Protein AF-A0A956F996-F1 (afdb_monomer_lite)

pLDDT: mean 78.98, std 24.24, range [29.86, 98.81]

Radius of gyration: 26.72 Å; chains: 1; bounding box: 92×74×61 Å

Foldseek 3Di:
DDDDDDDDDDDDDDDDDDDDDDDDDDDDDDDDPPPPPPDDDPPPDDPPPPPPPPPPPPPPPDDPPDPDDQQPPPDFKDFQLSLLVLLLVLLVVLLPFPQLVVLVVVLCVVQVADDDPVVSSLSSLLLLLLQLLADLHLLQEHEDDDVDDLAQLQLLVLQQVDDDDPDPQSDRSYYDHQSNSLRSSLLSSVSSVQWQWFWAPLDPRHIWIWRWDAGPVRDITIWTRRRYPPQHDLLDHTRDPSGDRPVDPDTDRNPDCSDDRRRIGGPVSSSSSSVSSNVDSSHHRRVSSVSSVVSVVSNVVVVD

Secondary structure (DSSP, 8-state):
----------------------PPPP-------------------------------------TT--PPPTTTT-SEEEHHHHHHHHHHHHHHHTT-HHHHHHHHHHHHHHT----HHHHHHHHHHHHHHHHHSBTSTT-EEE------SSSHHHHHHHHH-----SSS---SEEE-HHHHHHHHHHHHHHTT--SEEEEEEETTEEEEEEEEE-TTS-EEEEEE---STTS-TT--TT-SSS-TTSSS---B-----S-TT-EEEHHHHHHHHHHHHHHTTS-HHHHHHHHHHHHHHHHHHH-

Sequence (304 aa):
MKRRVVLLGAVSLLAACRAGAPMLDPSPEEDQTVVAASIEPVVEAAELVVDSRLVRSQSVVADPAARSPEPFAGQTKVRVDELVAELDAIADQMAESPAVRADYQALLTAKGLADTPELFHDYVRVKLAFEATRDGGLWHLRWDITNEKPNSDQIWRQWAKAAPSEDETPVPTAVAECDELSALFAFVAGRLGVRHVGLFWPQWNHVVAVWTVQSEDGTPVRIIVPTSQIFLGEDESLGTEQFDPWTQKTIYEYRRKDVKDGHRIDAELARFFVVQARRHAGRSQAELQQLRNARDLAMSEVAE

Structure (mmCIF, N/CA/C/O backbone):
data_AF-A0A956F996-F1
#
_entry.id   AF-A0A956F996-F1
#
loop_
_atom_site.group_PDB
_atom_site.id
_atom_site.type_symbol
_atom_site.label_atom_id
_atom_site.label_alt_id
_atom_site.label_comp_id
_atom_site.label_asym_id
_atom_site.label_entity_id
_atom_site.label_seq_id
_atom_site.pdbx_PDB_ins_code
_atom_site.Cartn_x
_atom_site.Cartn_y
_atom_site.Cartn_z
_atom_site.occupancy
_atom_site.B_iso_or_equiv
_atom_site.auth_seq_id
_atom_site.auth_comp_id
_atom_site.auth_asym_id
_atom_site.auth_atom_id
_atom_site.pdbx_PDB_model_num
ATOM 1 N N . MET A 1 1 ? -59.890 11.736 -37.691 1.00 41.59 1 MET A N 1
ATOM 2 C CA . MET A 1 1 ? -59.359 12.030 -36.338 1.00 41.59 1 MET A CA 1
ATOM 3 C C . MET A 1 1 ? -57.958 12.622 -36.485 1.00 41.59 1 MET A C 1
ATOM 5 O O . MET A 1 1 ? -57.053 11.929 -36.910 1.00 41.59 1 MET A O 1
ATOM 9 N N . LYS A 1 2 ? -57.888 13.957 -36.572 1.00 36.22 2 LYS A N 1
ATOM 10 C CA . LYS A 1 2 ? -57.188 14.885 -35.654 1.00 36.22 2 LYS A CA 1
ATOM 11 C C . LYS A 1 2 ? -55.670 14.654 -35.500 1.00 36.22 2 LYS A C 1
ATOM 13 O O . LYS A 1 2 ? -55.228 13.912 -34.636 1.00 36.22 2 LYS A O 1
ATOM 18 N N . ARG A 1 3 ? -54.912 15.400 -36.319 1.00 42.03 3 ARG A N 1
ATOM 19 C CA . ARG A 1 3 ? -53.498 15.779 -36.143 1.00 42.03 3 ARG A CA 1
ATOM 20 C C . ARG A 1 3 ? -53.359 16.819 -35.013 1.00 42.03 3 ARG A C 1
ATOM 22 O O . ARG A 1 3 ? -54.197 17.715 -34.924 1.00 42.03 3 ARG A O 1
ATOM 29 N N . ARG A 1 4 ? -52.278 16.753 -34.229 1.00 45.12 4 ARG A N 1
ATOM 30 C CA . ARG A 1 4 ? -51.677 17.857 -33.440 1.00 45.12 4 ARG A CA 1
ATOM 31 C C . ARG A 1 4 ? -50.156 17.672 -33.550 1.00 45.12 4 ARG A C 1
ATOM 33 O O . ARG A 1 4 ? -49.685 16.587 -33.246 1.0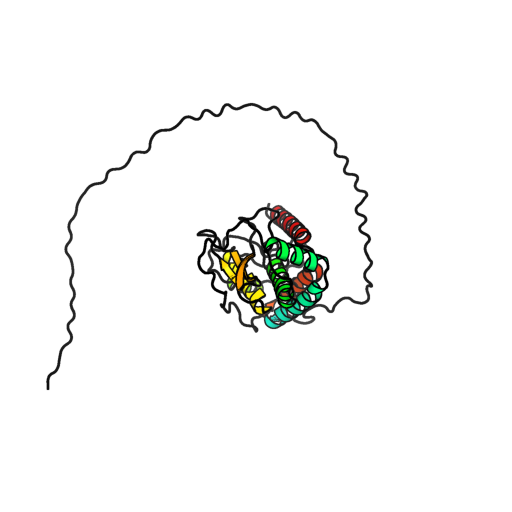0 45.12 4 ARG A O 1
ATOM 40 N N . VAL A 1 5 ? -49.425 18.492 -34.309 1.00 40.38 5 VAL A N 1
ATOM 41 C CA . VAL A 1 5 ? -49.007 19.899 -34.106 1.00 40.38 5 VAL A CA 1
ATOM 42 C C . VAL A 1 5 ? -47.941 20.024 -33.013 1.00 40.38 5 VAL A C 1
ATOM 44 O O . VAL A 1 5 ? -48.224 19.885 -31.829 1.00 40.38 5 VAL A O 1
ATOM 47 N N . VAL A 1 6 ? -46.722 20.291 -33.491 1.00 39.09 6 VAL A N 1
ATOM 48 C CA . VAL A 1 6 ? -45.520 20.751 -32.786 1.00 39.09 6 VAL A CA 1
ATOM 49 C C . VAL A 1 6 ? -45.708 22.217 -32.384 1.00 39.09 6 VAL A C 1
ATOM 51 O O . VAL A 1 6 ? -46.212 22.995 -33.193 1.00 39.09 6 VAL A O 1
ATOM 54 N N . LEU A 1 7 ? -45.253 22.609 -31.191 1.00 38.16 7 LEU A N 1
ATOM 55 C CA . LEU A 1 7 ? -45.008 24.015 -30.859 1.00 38.16 7 LEU A CA 1
ATOM 56 C C . LEU A 1 7 ? -43.601 24.174 -30.268 1.00 38.16 7 LEU A C 1
ATOM 58 O O . LEU A 1 7 ? -43.308 23.660 -29.191 1.00 38.16 7 LEU A O 1
ATOM 62 N N . LEU A 1 8 ? -42.754 24.897 -31.005 1.00 36.22 8 LEU A N 1
ATOM 63 C CA . LEU A 1 8 ? -41.589 25.604 -30.484 1.00 36.22 8 LEU A CA 1
ATOM 64 C C . LEU A 1 8 ? -42.071 26.816 -29.674 1.00 36.22 8 LEU A C 1
ATOM 66 O O . LEU A 1 8 ? -42.986 27.518 -30.104 1.00 36.22 8 LEU A O 1
ATOM 70 N N . GLY A 1 9 ? -41.396 27.107 -28.566 1.00 33.06 9 GLY A N 1
ATOM 71 C CA . GLY A 1 9 ? -41.517 28.369 -27.842 1.00 33.06 9 GLY A CA 1
ATOM 72 C C . GLY A 1 9 ? -40.131 28.890 -27.490 1.00 33.06 9 GLY A C 1
ATOM 73 O O . GLY A 1 9 ? -39.536 28.450 -26.514 1.00 33.06 9 GLY A O 1
ATOM 74 N N . ALA A 1 10 ? -39.623 29.804 -28.313 1.00 34.91 10 ALA A N 1
ATOM 75 C CA . ALA A 1 10 ? -38.500 30.669 -27.989 1.00 34.91 10 ALA A CA 1
ATOM 76 C C . ALA A 1 10 ? -39.028 31.902 -27.243 1.00 34.91 10 ALA A C 1
ATOM 78 O O . ALA A 1 10 ? -40.024 32.490 -27.665 1.00 34.91 10 ALA A O 1
ATOM 79 N N . VAL A 1 11 ? -38.344 32.317 -26.177 1.00 39.88 11 VAL A N 1
ATOM 80 C CA . VAL A 1 11 ? -38.474 33.663 -25.606 1.00 39.88 11 VAL A CA 1
ATOM 81 C C . VAL A 1 11 ? -37.070 34.211 -25.411 1.00 39.88 11 VAL A C 1
ATOM 83 O O . VAL A 1 11 ? -36.239 33.621 -24.724 1.00 39.88 11 VAL A O 1
ATOM 86 N N . SER A 1 12 ? -36.822 35.341 -26.060 1.00 36.22 12 SER A N 1
ATOM 87 C CA . SER A 1 12 ? -35.614 36.140 -25.949 1.00 36.22 12 SER A CA 1
ATOM 88 C C . SER A 1 12 ? -35.922 37.459 -25.247 1.00 36.22 12 SER A C 1
ATOM 90 O O . SER A 1 12 ? -36.966 38.051 -25.498 1.00 36.22 12 SER A O 1
ATOM 92 N N . LEU A 1 13 ? -34.915 37.918 -24.493 1.00 34.97 13 LEU A N 1
ATOM 93 C CA . LEU A 1 13 ? -34.522 39.309 -24.235 1.00 34.97 13 LEU A CA 1
ATOM 94 C C . LEU A 1 13 ? -35.500 40.227 -23.485 1.00 34.97 13 LEU A C 1
ATOM 96 O O . LEU A 1 13 ? -36.551 40.583 -23.997 1.00 34.97 13 LEU A O 1
ATOM 100 N N . LEU A 1 14 ? -35.024 40.771 -22.358 1.00 38.94 14 LEU A N 1
ATOM 101 C CA . LEU A 1 14 ? -34.940 42.222 -22.154 1.00 38.94 14 LEU A CA 1
ATOM 102 C C . LEU A 1 14 ? -33.880 42.556 -21.090 1.00 38.94 14 LEU A C 1
ATOM 104 O O . LEU A 1 14 ? -33.800 41.933 -20.035 1.00 38.94 14 LEU A O 1
ATOM 108 N N . ALA A 1 15 ? -33.044 43.533 -21.434 1.00 37.72 15 ALA A N 1
ATOM 109 C CA . ALA A 1 15 ? -31.955 44.088 -20.646 1.00 37.72 15 ALA A CA 1
ATOM 110 C C . ALA A 1 15 ? -32.439 45.234 -19.742 1.00 37.72 15 ALA A C 1
ATOM 112 O O . ALA A 1 15 ? -33.371 45.947 -20.111 1.00 37.72 15 ALA A O 1
ATOM 113 N N . ALA A 1 16 ? -31.731 45.488 -18.638 1.00 36.47 16 ALA A N 1
ATOM 114 C CA . ALA A 1 16 ? -31.620 46.822 -18.044 1.00 36.47 16 ALA A CA 1
ATOM 115 C C . ALA A 1 16 ? -30.339 46.950 -17.198 1.00 36.47 16 ALA A C 1
ATOM 117 O O . ALA A 1 16 ? -30.075 46.161 -16.296 1.00 36.47 16 ALA A O 1
ATOM 118 N N . CYS A 1 17 ? -29.545 47.966 -17.530 1.00 35.44 17 CYS A N 1
ATOM 119 C CA . CYS A 1 17 ? -28.379 48.461 -16.803 1.00 35.44 17 CYS A CA 1
ATOM 120 C C . CYS A 1 17 ? -28.784 49.145 -15.479 1.00 35.44 17 CYS A C 1
ATOM 122 O O . CYS A 1 17 ? -29.818 49.805 -15.449 1.00 35.44 17 CYS A O 1
ATOM 124 N N . ARG A 1 18 ? -27.917 49.161 -14.451 1.00 34.28 18 ARG A N 1
ATOM 125 C CA . ARG A 1 18 ? -26.921 50.231 -14.167 1.00 34.28 18 ARG A CA 1
ATOM 126 C C . ARG A 1 18 ? -26.535 50.287 -12.668 1.00 34.28 18 ARG A C 1
ATOM 128 O O . ARG A 1 18 ? -27.405 50.336 -11.816 1.00 34.28 18 ARG A O 1
ATOM 135 N N . ALA A 1 19 ? -25.222 50.434 -12.449 1.00 34.47 19 ALA A N 1
ATOM 136 C CA . ALA A 1 19 ? -24.508 51.162 -11.384 1.00 34.47 19 ALA A CA 1
ATOM 137 C C . ALA A 1 19 ? -24.602 50.731 -9.903 1.00 34.47 19 ALA A C 1
ATOM 139 O O . ALA A 1 19 ? -25.669 50.711 -9.306 1.00 34.47 19 ALA A O 1
ATOM 140 N N . GLY A 1 20 ? -23.418 50.590 -9.288 1.00 30.44 20 GLY A N 1
ATOM 141 C CA . GLY A 1 20 ? -23.219 50.805 -7.852 1.00 30.44 20 GLY A CA 1
ATOM 142 C C . GLY A 1 20 ? -22.217 49.858 -7.197 1.00 30.44 20 GLY A C 1
ATOM 143 O O . GLY A 1 20 ? -22.625 48.959 -6.475 1.00 30.44 20 GLY A O 1
ATOM 144 N N . ALA A 1 21 ? -20.916 50.071 -7.415 1.00 40.03 21 ALA A N 1
ATOM 145 C CA . ALA A 1 21 ? -19.909 49.630 -6.448 1.00 40.03 21 ALA A CA 1
ATOM 146 C C . ALA A 1 21 ? -20.013 50.507 -5.187 1.00 40.03 21 ALA A C 1
ATOM 148 O O . ALA A 1 21 ? -20.363 51.687 -5.288 1.00 40.03 21 ALA A O 1
ATOM 149 N N . PRO A 1 22 ? -19.640 49.964 -4.024 1.00 43.22 22 PRO A N 1
ATOM 150 C CA . PRO A 1 22 ? -18.467 50.548 -3.393 1.00 43.22 22 PRO A CA 1
ATOM 151 C C . PRO A 1 22 ? -17.410 49.501 -3.041 1.00 43.22 22 PRO A C 1
ATOM 153 O O . PRO A 1 22 ? -17.697 48.442 -2.486 1.00 43.22 22 PRO A O 1
ATOM 156 N N . MET A 1 23 ? -16.170 49.866 -3.379 1.00 35.78 23 MET A N 1
ATOM 157 C CA . MET A 1 23 ? -14.954 49.402 -2.722 1.00 35.78 23 MET A CA 1
ATOM 158 C C . MET A 1 23 ? -15.130 49.499 -1.206 1.00 35.78 23 MET A C 1
ATOM 160 O O . MET A 1 23 ? -15.514 50.555 -0.702 1.00 35.78 23 MET A O 1
ATOM 164 N N . LEU A 1 24 ? -14.810 48.421 -0.496 1.00 41.16 24 LEU A N 1
ATOM 165 C CA . LEU A 1 24 ? -14.425 48.516 0.902 1.00 41.16 24 LEU A CA 1
ATOM 166 C C . LEU A 1 24 ? -12.901 48.531 0.956 1.00 41.16 24 LEU A C 1
ATOM 168 O O . LEU A 1 24 ? -12.224 47.625 0.473 1.00 41.16 24 LEU A O 1
ATOM 172 N N . ASP A 1 25 ? -12.439 49.656 1.474 1.00 34.94 25 ASP A N 1
ATOM 173 C CA . ASP A 1 25 ? -11.077 50.053 1.775 1.00 34.94 25 ASP A CA 1
ATOM 174 C C . ASP A 1 25 ? -10.441 49.093 2.803 1.00 34.94 25 ASP A C 1
ATOM 176 O O . ASP A 1 25 ? -11.112 48.722 3.774 1.00 34.94 25 ASP A O 1
ATOM 180 N N . PRO A 1 26 ? -9.172 48.687 2.629 1.00 44.06 26 PRO A N 1
ATOM 181 C CA . PRO A 1 26 ? -8.401 47.983 3.643 1.00 44.06 26 PRO A CA 1
ATOM 182 C C . PRO A 1 26 ? -7.630 48.983 4.517 1.00 44.06 26 PRO A C 1
ATOM 184 O O . PRO A 1 26 ? -6.816 49.742 3.998 1.00 44.06 26 PRO A O 1
ATOM 187 N N . SER A 1 27 ? -7.836 48.973 5.840 1.00 35.75 27 SER A N 1
ATOM 188 C CA . SER A 1 27 ? -6.874 49.483 6.843 1.00 35.75 27 SER A CA 1
ATOM 189 C C . SER A 1 27 ? -7.399 49.331 8.280 1.00 35.75 27 SER A C 1
ATOM 191 O O . SER A 1 27 ? -8.619 49.270 8.451 1.00 35.75 27 SER A O 1
ATOM 193 N N . PRO A 1 28 ? -6.537 49.357 9.321 1.00 43.16 28 PRO A N 1
ATOM 194 C CA . PRO A 1 28 ? -5.099 49.634 9.284 1.00 43.16 28 PRO A CA 1
ATOM 195 C C . PRO A 1 28 ? -4.210 48.549 9.913 1.00 43.16 28 PRO A C 1
ATOM 197 O O . PRO A 1 28 ? -4.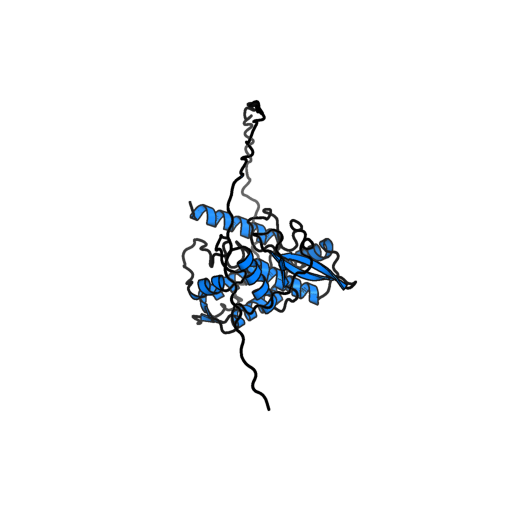644 47.677 10.660 1.00 43.16 28 PRO A O 1
ATOM 200 N N . GLU A 1 29 ? -2.934 48.686 9.572 1.00 40.38 29 GLU A N 1
ATOM 201 C CA . GLU A 1 29 ? -1.746 48.137 10.214 1.00 40.38 29 GLU A CA 1
ATOM 202 C C . GLU A 1 29 ? -1.829 48.198 11.750 1.00 40.38 29 GLU A C 1
ATOM 204 O O . GLU A 1 29 ? -1.939 49.278 12.332 1.00 40.38 29 GLU A O 1
ATOM 209 N N . GLU A 1 30 ? -1.707 47.041 12.405 1.00 37.91 30 GLU A N 1
ATOM 210 C CA . GLU A 1 30 ? -1.198 46.978 13.774 1.00 37.91 30 GLU A CA 1
ATOM 211 C C . GLU A 1 30 ? 0.294 46.646 13.723 1.00 37.91 30 GLU A C 1
ATOM 213 O O . GLU A 1 30 ? 0.725 45.532 13.420 1.00 37.91 30 GLU A O 1
ATOM 218 N N . ASP A 1 31 ? 1.058 47.693 14.005 1.00 35.09 31 ASP A N 1
ATOM 219 C CA . ASP A 1 31 ? 2.481 47.746 14.291 1.00 35.09 31 ASP A CA 1
ATOM 220 C C . ASP A 1 31 ? 2.813 46.859 15.506 1.00 35.09 31 ASP A C 1
ATOM 222 O O . ASP A 1 31 ? 2.744 47.286 16.659 1.00 35.09 31 ASP A O 1
ATOM 226 N N . GLN A 1 32 ? 3.146 45.588 15.260 1.00 37.56 32 GLN A N 1
ATOM 227 C CA . GLN A 1 32 ? 3.848 44.763 16.241 1.00 37.56 32 GLN A CA 1
ATOM 228 C C . GLN A 1 32 ? 5.347 44.858 15.983 1.00 37.56 32 GLN A C 1
ATOM 230 O O . GLN A 1 32 ? 5.955 44.084 15.244 1.00 37.56 32 GLN A O 1
ATOM 235 N N . THR A 1 33 ? 5.939 45.835 16.657 1.00 32.44 33 THR A N 1
ATOM 236 C CA . THR A 1 33 ? 7.366 45.934 16.933 1.00 32.44 33 THR A CA 1
ATOM 237 C C . THR A 1 33 ? 7.807 44.688 17.709 1.00 32.44 33 THR A C 1
ATOM 239 O O . THR A 1 33 ? 7.747 44.632 18.937 1.00 32.44 33 THR A O 1
ATOM 242 N N . VAL A 1 34 ? 8.255 43.652 16.995 1.00 35.75 34 VAL A N 1
ATOM 243 C CA . VAL A 1 34 ? 8.969 42.531 17.612 1.00 35.75 34 VAL A CA 1
ATOM 244 C C . VAL A 1 34 ? 10.369 43.024 17.951 1.00 35.75 34 VAL A C 1
ATOM 246 O O . VAL A 1 34 ? 11.226 43.210 17.088 1.00 35.75 34 VAL A O 1
ATOM 249 N N . VAL A 1 35 ? 10.577 43.280 19.238 1.00 34.22 35 VAL A N 1
ATOM 250 C CA . VAL A 1 35 ? 11.885 43.541 19.830 1.00 34.22 35 VAL A CA 1
ATOM 251 C C . VAL A 1 35 ? 12.787 42.346 19.522 1.00 34.22 35 VAL A C 1
ATOM 253 O O . VAL A 1 35 ? 12.553 41.238 20.003 1.00 34.22 35 VAL A O 1
ATOM 256 N N . ALA A 1 36 ? 13.819 42.580 18.713 1.00 33.50 36 ALA A N 1
ATOM 257 C CA . ALA A 1 36 ? 14.904 41.639 18.496 1.00 33.50 36 ALA A CA 1
ATOM 258 C C . ALA A 1 36 ? 15.657 41.439 19.820 1.00 33.50 36 ALA A C 1
ATOM 260 O O . ALA A 1 36 ? 16.531 42.225 20.187 1.00 33.50 36 ALA A O 1
ATOM 261 N N . ALA A 1 37 ? 15.292 40.396 20.562 1.00 33.69 37 ALA A N 1
ATOM 262 C CA . ALA A 1 37 ? 16.122 39.875 21.631 1.00 33.69 37 ALA A CA 1
ATOM 263 C C . ALA A 1 37 ? 17.272 39.094 20.985 1.00 33.69 37 ALA A C 1
ATOM 265 O O . ALA A 1 37 ? 17.115 37.943 20.582 1.00 33.69 37 ALA A O 1
ATOM 266 N N . SER A 1 38 ? 18.424 39.753 20.862 1.00 34.25 38 SER A N 1
ATOM 267 C CA . SER A 1 38 ? 19.709 39.099 20.632 1.00 34.25 38 SER A CA 1
ATOM 268 C C . SER A 1 38 ? 19.959 38.103 21.762 1.00 34.25 38 SER A C 1
ATOM 270 O O . SER A 1 38 ? 20.341 38.488 22.865 1.00 34.25 38 SER A O 1
ATOM 272 N N . ILE A 1 39 ? 19.718 36.823 21.495 1.00 36.41 39 ILE A N 1
ATOM 273 C CA . ILE A 1 39 ? 20.242 35.730 22.306 1.00 36.41 39 ILE A CA 1
ATOM 274 C C . ILE A 1 39 ? 21.538 35.310 21.621 1.00 36.41 39 ILE A C 1
ATOM 276 O O . ILE A 1 39 ? 21.527 34.733 20.535 1.00 36.41 39 ILE A O 1
ATOM 280 N N . GLU A 1 40 ? 22.660 35.683 22.230 1.00 37.84 40 GLU A N 1
ATOM 281 C CA . GLU A 1 40 ? 23.976 35.180 21.848 1.00 37.84 40 GLU A CA 1
ATOM 282 C C . GLU A 1 40 ? 23.983 33.645 21.958 1.00 37.84 40 GLU A C 1
ATOM 284 O O . GLU A 1 40 ? 23.538 33.108 22.979 1.00 37.84 40 GLU A O 1
ATOM 289 N N . PRO A 1 41 ? 24.481 32.905 20.953 1.00 36.59 41 PRO A N 1
ATOM 290 C CA . PRO A 1 41 ? 24.677 31.476 21.106 1.00 36.59 41 PRO A CA 1
ATOM 291 C C . PRO A 1 41 ? 25.870 31.249 22.039 1.00 36.59 41 PRO A C 1
ATOM 293 O O . PRO A 1 41 ? 27.024 31.466 21.668 1.00 36.59 41 PRO A O 1
ATOM 296 N N . VAL A 1 42 ? 25.594 30.791 23.261 1.00 35.22 42 VAL A N 1
ATOM 297 C CA . VAL A 1 42 ? 26.608 30.156 24.107 1.00 35.22 42 VAL A CA 1
ATOM 298 C C . VAL A 1 42 ? 26.953 28.825 23.449 1.00 35.22 42 VAL A C 1
ATOM 300 O O . VAL A 1 42 ? 26.225 27.841 23.554 1.00 35.22 42 VAL A O 1
ATOM 303 N N . VAL A 1 43 ? 28.054 28.830 22.705 1.00 35.97 43 VAL A N 1
ATOM 304 C CA . VAL A 1 43 ? 28.657 27.639 22.115 1.00 35.97 43 VAL A CA 1
ATOM 305 C C . VAL A 1 43 ? 29.398 26.905 23.232 1.00 35.97 43 VAL A C 1
ATOM 307 O O . VAL A 1 43 ? 30.581 27.143 23.465 1.00 35.97 43 VAL A O 1
ATOM 310 N N . GLU A 1 44 ? 28.702 26.038 23.962 1.00 33.25 44 GLU A N 1
ATOM 311 C CA . GLU A 1 44 ? 29.359 25.039 24.804 1.00 33.25 44 GLU A CA 1
ATOM 312 C C . GLU A 1 44 ? 29.507 23.759 23.978 1.00 33.25 44 GLU A C 1
ATOM 314 O O . GLU A 1 44 ? 28.579 22.970 23.806 1.00 33.25 44 GLU A O 1
ATOM 319 N N . ALA A 1 45 ? 30.685 23.617 23.371 1.00 35.16 45 ALA A N 1
ATOM 320 C CA . ALA A 1 45 ? 31.079 22.449 22.605 1.00 35.16 45 ALA A CA 1
ATOM 321 C C . ALA A 1 45 ? 31.241 21.245 23.547 1.00 35.16 45 ALA A C 1
ATOM 323 O O . ALA A 1 45 ? 32.316 21.001 24.090 1.00 35.16 45 ALA A O 1
ATOM 324 N N . ALA A 1 46 ? 30.165 20.485 23.739 1.00 34.03 46 ALA A N 1
ATOM 325 C CA . ALA A 1 46 ? 30.258 19.128 24.249 1.00 34.03 46 ALA A CA 1
ATOM 326 C C . ALA A 1 46 ? 30.680 18.214 23.088 1.00 34.03 46 ALA A C 1
ATOM 328 O O . ALA A 1 46 ? 29.876 17.882 22.216 1.00 34.03 46 ALA A O 1
ATOM 329 N N . GLU A 1 47 ? 31.958 17.833 23.060 1.00 31.52 47 GLU A N 1
ATOM 330 C CA . GLU A 1 47 ? 32.465 16.761 22.203 1.00 31.52 47 GLU A CA 1
ATOM 331 C C . GLU A 1 47 ? 31.726 15.455 22.531 1.00 31.52 47 GLU A C 1
ATOM 333 O O . GLU A 1 47 ? 32.051 14.734 23.475 1.00 31.52 47 GLU A O 1
ATOM 338 N N . LEU A 1 48 ? 30.709 15.138 21.732 1.00 31.67 48 LEU A N 1
ATOM 339 C CA . LEU A 1 48 ? 30.088 13.823 21.701 1.00 31.67 48 LEU A CA 1
ATOM 340 C C . LEU A 1 48 ? 31.029 12.892 20.933 1.00 31.67 48 LEU A C 1
ATOM 342 O O . LEU A 1 48 ? 30.971 12.761 19.711 1.00 31.67 48 LEU A O 1
ATOM 346 N N . VAL A 1 49 ? 31.943 12.263 21.671 1.00 32.81 49 VAL A N 1
ATOM 347 C CA . VAL A 1 49 ? 32.723 11.121 21.192 1.00 32.81 49 VAL A CA 1
ATOM 348 C C . VAL A 1 49 ? 31.736 9.984 20.929 1.00 32.81 49 VAL A C 1
ATOM 350 O O . VAL A 1 49 ? 31.346 9.249 21.835 1.00 32.81 49 VAL A O 1
ATOM 353 N N . VAL A 1 50 ? 31.291 9.861 19.680 1.00 33.50 50 VAL A N 1
ATOM 354 C CA . VAL A 1 50 ? 30.533 8.699 19.214 1.00 33.50 50 VAL A CA 1
ATOM 355 C C . VAL A 1 50 ? 31.510 7.527 19.154 1.00 33.50 50 VAL A C 1
ATOM 357 O O . VAL A 1 50 ? 32.297 7.390 18.215 1.00 33.50 50 VAL A O 1
ATOM 360 N N . ASP A 1 51 ? 31.492 6.701 20.200 1.00 29.86 51 ASP A N 1
ATOM 361 C CA . ASP A 1 51 ? 32.215 5.434 20.243 1.00 29.86 51 ASP A CA 1
ATOM 362 C C . ASP A 1 51 ? 31.642 4.508 19.158 1.00 29.86 51 ASP A C 1
ATOM 364 O O . ASP A 1 51 ? 30.601 3.867 19.298 1.00 29.86 51 ASP A O 1
ATOM 368 N N . SER A 1 52 ? 32.327 4.484 18.019 1.00 36.91 52 SER A N 1
ATOM 369 C CA . SER A 1 52 ? 31.981 3.777 16.781 1.00 36.91 52 SER A CA 1
ATOM 370 C C . SER A 1 52 ? 32.193 2.257 16.881 1.00 36.91 52 SER A C 1
ATOM 372 O O . SER A 1 52 ? 32.489 1.578 15.895 1.00 36.91 52 SER A O 1
ATOM 374 N N . ARG A 1 53 ? 32.046 1.683 18.079 1.00 36.94 53 ARG A N 1
ATOM 375 C CA . ARG A 1 53 ? 32.379 0.285 18.370 1.00 36.94 53 ARG A CA 1
ATOM 376 C C . ARG A 1 53 ? 31.322 -0.468 19.167 1.00 36.94 53 ARG A C 1
ATOM 378 O O . ARG A 1 53 ? 31.697 -1.242 20.034 1.00 36.94 53 ARG A O 1
ATOM 385 N N . LEU A 1 54 ? 30.027 -0.371 18.856 1.00 40.19 54 LEU A N 1
ATOM 386 C CA . LEU A 1 54 ? 29.097 -1.425 19.307 1.00 40.19 54 LEU A CA 1
ATOM 387 C C . LEU A 1 54 ? 27.754 -1.484 18.561 1.00 40.19 54 LEU A C 1
ATOM 389 O O . LEU A 1 54 ? 26.694 -1.477 19.165 1.00 40.19 54 LEU A O 1
ATOM 393 N N . VAL A 1 55 ? 27.790 -1.671 17.239 1.00 37.53 55 VAL A N 1
ATOM 394 C CA . VAL A 1 55 ? 26.712 -2.398 16.536 1.00 37.53 55 VAL A CA 1
ATOM 395 C C . VAL A 1 55 ? 27.349 -3.464 15.651 1.00 37.53 55 VAL A C 1
ATOM 397 O O . VAL A 1 55 ? 27.295 -3.444 14.426 1.00 37.53 55 VAL A O 1
ATOM 400 N N . ARG A 1 56 ? 28.012 -4.430 16.295 1.00 35.72 56 ARG A N 1
ATOM 401 C CA . ARG A 1 56 ? 28.292 -5.720 15.663 1.00 35.72 56 ARG A CA 1
ATOM 402 C C . ARG A 1 56 ? 27.021 -6.550 15.792 1.00 35.72 56 ARG A C 1
ATOM 404 O O . ARG A 1 56 ? 26.949 -7.449 16.627 1.00 35.72 56 ARG A O 1
ATOM 411 N N . SER A 1 57 ? 26.009 -6.200 14.999 1.00 40.75 57 SER A N 1
ATOM 412 C CA . SER A 1 57 ? 24.861 -7.071 14.768 1.00 40.75 57 SER A CA 1
ATOM 413 C C . SER A 1 57 ? 25.417 -8.424 14.360 1.00 40.75 57 SER A C 1
ATOM 415 O O . SER A 1 57 ? 26.168 -8.530 13.386 1.00 40.75 57 SER A O 1
ATOM 417 N N . GLN A 1 58 ? 25.134 -9.443 15.163 1.00 34.97 58 GLN A N 1
ATOM 418 C CA . GLN A 1 58 ? 25.476 -10.810 14.827 1.00 34.97 58 GLN A CA 1
ATOM 419 C C . GLN A 1 58 ? 24.743 -11.136 13.529 1.00 34.97 58 GLN A C 1
ATOM 421 O O . GLN A 1 58 ? 23.537 -11.363 13.509 1.00 34.97 58 GLN A O 1
ATOM 426 N N . SER A 1 59 ? 25.489 -11.083 12.427 1.00 37.16 59 SER A N 1
ATOM 427 C CA . SER A 1 59 ? 25.094 -11.676 11.166 1.00 37.16 59 SER A CA 1
ATOM 428 C C . SER A 1 59 ? 24.923 -13.161 11.447 1.00 37.16 59 SER A C 1
ATOM 430 O O . SER A 1 59 ? 25.895 -13.906 11.566 1.00 37.16 59 SER A O 1
ATOM 432 N N . VAL A 1 60 ? 23.672 -13.579 11.625 1.00 37.84 60 VAL A N 1
ATOM 433 C CA . VAL A 1 60 ? 23.300 -14.963 11.378 1.00 37.84 60 VAL A CA 1
ATOM 434 C C . VAL A 1 60 ? 23.613 -15.163 9.903 1.00 37.84 60 VAL A C 1
ATOM 436 O O . VAL A 1 60 ? 22.925 -14.630 9.032 1.00 37.84 60 VAL A O 1
ATOM 439 N N . VAL A 1 61 ? 24.737 -15.820 9.631 1.00 37.84 61 VAL A N 1
ATOM 440 C CA . VAL A 1 61 ? 25.108 -16.248 8.288 1.00 37.84 61 VAL A CA 1
ATOM 441 C C . VAL A 1 61 ? 24.024 -17.230 7.867 1.00 37.84 61 VAL A C 1
ATOM 443 O O . VAL A 1 61 ? 24.025 -18.384 8.288 1.00 37.84 61 VAL A O 1
ATOM 446 N N . ALA A 1 62 ? 23.043 -16.731 7.117 1.00 43.19 62 ALA A N 1
ATOM 447 C CA . ALA A 1 62 ? 22.073 -17.569 6.443 1.00 43.19 62 ALA A CA 1
ATOM 448 C C . ALA A 1 62 ? 22.843 -18.543 5.545 1.00 43.19 62 ALA A C 1
ATOM 450 O O . ALA A 1 62 ? 23.770 -18.144 4.834 1.00 43.19 62 ALA A O 1
ATOM 451 N N . ASP A 1 63 ? 22.474 -19.817 5.622 1.00 31.17 63 ASP A N 1
ATOM 452 C CA . ASP A 1 63 ? 22.998 -20.872 4.768 1.00 31.17 63 ASP A CA 1
ATOM 453 C C . ASP A 1 63 ? 22.912 -20.429 3.286 1.00 31.17 63 ASP A C 1
ATOM 455 O O . ASP A 1 63 ? 21.816 -20.125 2.801 1.00 31.17 63 ASP A O 1
ATOM 459 N N . PRO A 1 64 ? 24.033 -20.345 2.543 1.00 39.31 64 PRO A N 1
ATOM 460 C CA . PRO A 1 64 ? 24.035 -19.886 1.154 1.00 39.31 64 PRO A CA 1
ATOM 461 C C . PRO A 1 64 ? 23.309 -20.840 0.184 1.00 39.31 64 PRO A C 1
ATOM 463 O O . PRO A 1 64 ? 23.180 -20.508 -0.998 1.00 39.31 64 PRO A O 1
ATOM 466 N N . ALA A 1 65 ? 22.832 -22.001 0.649 1.00 36.91 65 ALA A N 1
ATOM 467 C CA . ALA A 1 65 ? 22.243 -23.056 -0.176 1.00 36.91 65 ALA A CA 1
ATOM 468 C C . ALA A 1 65 ? 20.732 -22.932 -0.464 1.00 36.91 65 ALA A C 1
ATOM 470 O O . ALA A 1 65 ? 20.202 -23.748 -1.216 1.00 36.91 65 ALA A O 1
ATOM 471 N N . ALA A 1 66 ? 20.034 -21.911 0.040 1.00 41.62 66 ALA A N 1
ATOM 472 C CA . ALA A 1 66 ? 18.630 -21.662 -0.310 1.00 41.62 66 ALA A CA 1
ATOM 473 C C . ALA A 1 66 ? 18.414 -20.214 -0.765 1.00 41.62 66 ALA A C 1
ATOM 475 O O . ALA A 1 66 ? 17.656 -19.457 -0.162 1.00 41.62 66 ALA A O 1
ATOM 476 N N . ARG A 1 67 ? 19.081 -19.795 -1.850 1.00 56.59 67 ARG A N 1
ATOM 477 C CA . ARG A 1 67 ? 18.616 -18.599 -2.565 1.00 56.59 67 ARG A CA 1
ATOM 478 C C . ARG A 1 67 ? 17.233 -18.924 -3.117 1.00 56.59 67 ARG A C 1
ATOM 480 O O . ARG A 1 67 ? 17.121 -19.778 -3.996 1.00 56.59 67 ARG A O 1
ATOM 487 N N . SER A 1 68 ? 16.196 -18.273 -2.589 1.00 66.06 68 SER A N 1
ATOM 488 C CA . SER A 1 68 ? 14.860 -18.331 -3.180 1.00 66.06 68 SER A CA 1
ATOM 489 C C . SER A 1 68 ? 14.974 -18.073 -4.684 1.00 66.06 68 SER A C 1
ATOM 491 O O . SER A 1 68 ? 15.752 -17.196 -5.076 1.00 66.06 68 SER A O 1
ATOM 493 N N . PRO A 1 69 ? 14.250 -18.830 -5.527 1.00 80.81 69 PRO A N 1
ATOM 494 C CA . PRO A 1 69 ? 14.352 -18.680 -6.969 1.00 80.81 69 PRO A CA 1
ATOM 495 C C . PRO A 1 69 ? 14.094 -17.226 -7.364 1.00 80.81 69 PRO A C 1
ATOM 497 O O . PRO A 1 69 ? 13.237 -16.543 -6.782 1.00 80.81 69 PRO A O 1
ATOM 500 N N . GLU A 1 70 ? 14.875 -16.758 -8.337 1.00 86.38 70 GLU A N 1
ATOM 501 C CA . GLU A 1 70 ? 14.718 -15.423 -8.896 1.00 86.38 70 GLU A CA 1
ATOM 502 C C . GLU A 1 70 ? 13.285 -15.277 -9.441 1.00 86.38 70 GLU A C 1
ATOM 504 O O . GLU A 1 70 ? 12.860 -16.104 -10.259 1.00 86.38 70 GLU A O 1
ATOM 509 N N . PRO A 1 71 ? 12.518 -14.267 -8.990 1.00 90.12 71 PRO A N 1
ATOM 510 C CA . PRO A 1 71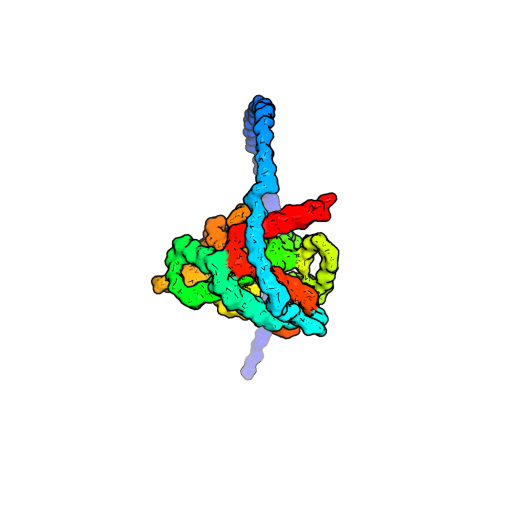 ? 11.175 -14.033 -9.504 1.00 90.12 71 PRO A CA 1
ATOM 511 C C . PRO A 1 71 ? 11.204 -13.843 -11.022 1.00 90.12 71 PRO A C 1
ATOM 513 O O . PRO A 1 71 ? 12.077 -13.161 -11.550 1.00 90.12 71 PRO A O 1
ATOM 516 N N . PHE A 1 72 ? 10.240 -14.419 -11.738 1.00 94.38 72 PHE A N 1
ATOM 517 C CA . PHE A 1 72 ? 10.051 -14.176 -13.177 1.00 94.38 72 PHE A CA 1
ATOM 518 C C . PHE A 1 72 ? 11.297 -14.431 -14.054 1.00 94.38 72 PHE A C 1
ATOM 520 O O . PHE A 1 72 ? 11.492 -13.759 -15.073 1.00 94.38 72 PHE A O 1
ATOM 527 N N . ALA A 1 73 ? 12.155 -15.384 -13.671 1.00 91.25 73 ALA A N 1
ATOM 528 C CA . ALA A 1 73 ? 13.364 -15.722 -14.420 1.00 91.25 73 ALA A CA 1
ATOM 529 C C . ALA A 1 73 ? 13.059 -16.007 -15.906 1.00 91.25 73 ALA A C 1
ATOM 531 O O . ALA A 1 73 ? 12.133 -16.748 -16.242 1.00 91.25 73 ALA A O 1
ATOM 532 N N . GLY A 1 74 ? 13.836 -15.395 -16.804 1.00 91.56 74 GLY A N 1
ATOM 533 C CA . GLY A 1 74 ? 13.680 -15.534 -18.258 1.00 91.56 74 GLY A CA 1
ATOM 534 C C . GLY A 1 74 ? 12.518 -14.745 -18.881 1.00 91.56 74 GLY A C 1
ATOM 535 O O . GLY A 1 74 ? 12.343 -14.797 -20.099 1.00 91.56 74 GLY A O 1
ATOM 536 N N . GLN A 1 75 ? 11.735 -14.002 -18.094 1.00 93.44 75 GLN A N 1
ATOM 537 C CA . GLN A 1 75 ? 10.667 -13.145 -18.612 1.00 93.44 75 GLN A CA 1
ATOM 538 C C . GLN A 1 75 ? 11.172 -11.727 -18.901 1.00 93.44 75 GLN A C 1
ATOM 540 O O . GLN A 1 75 ? 11.989 -11.179 -18.159 1.00 93.44 75 GLN A O 1
ATOM 545 N N . THR A 1 76 ? 10.630 -11.118 -19.960 1.00 92.12 76 THR A N 1
ATOM 546 C CA . THR A 1 76 ? 10.844 -9.701 -20.312 1.00 92.12 76 THR A CA 1
ATOM 547 C C . THR A 1 76 ? 9.682 -8.805 -19.891 1.00 92.12 76 THR A C 1
ATOM 549 O O . THR A 1 76 ? 9.862 -7.610 -19.688 1.00 92.12 76 THR A O 1
ATOM 552 N N . LYS A 1 77 ? 8.482 -9.373 -19.734 1.00 93.69 77 LYS A N 1
ATOM 553 C CA . LYS A 1 77 ? 7.286 -8.693 -19.229 1.00 93.69 77 LYS A CA 1
ATOM 554 C C . LYS A 1 77 ? 6.539 -9.613 -18.274 1.00 93.69 77 LYS A C 1
ATOM 556 O O . LYS A 1 77 ? 6.436 -10.802 -18.555 1.00 93.69 77 LYS A O 1
ATOM 561 N N . VAL A 1 78 ? 5.975 -9.043 -17.216 1.00 96.12 78 VAL A N 1
ATOM 562 C CA . VAL A 1 78 ? 5.232 -9.762 -16.168 1.00 96.12 78 VAL A CA 1
ATOM 563 C C . VAL A 1 78 ? 3.807 -9.240 -16.127 1.00 96.12 78 VAL A C 1
ATOM 565 O O . VAL A 1 78 ? 3.592 -8.028 -16.233 1.00 96.12 78 VAL A O 1
ATOM 568 N N . ARG A 1 79 ? 2.821 -10.135 -16.022 1.00 97.00 79 ARG A N 1
ATOM 569 C CA . ARG A 1 79 ? 1.424 -9.723 -15.865 1.00 97.00 79 ARG A CA 1
ATOM 570 C C . ARG A 1 79 ? 1.123 -9.302 -14.425 1.00 97.00 79 ARG A C 1
ATOM 572 O O . ARG A 1 79 ? 1.752 -9.770 -13.480 1.00 97.00 79 ARG A O 1
ATOM 579 N N . VAL A 1 80 ? 0.126 -8.440 -14.249 1.00 96.75 80 VAL A N 1
ATOM 580 C CA . VAL A 1 80 ? -0.284 -7.961 -12.921 1.00 96.75 80 VAL A CA 1
ATOM 581 C C . VAL A 1 80 ? -0.785 -9.103 -12.030 1.00 96.75 80 VAL A C 1
ATOM 583 O O . VAL A 1 80 ? -0.482 -9.098 -10.844 1.00 96.75 80 VAL A O 1
ATOM 586 N N . ASP A 1 81 ? -1.496 -10.097 -12.568 1.00 97.69 81 ASP A N 1
ATOM 587 C CA . ASP A 1 81 ? -1.902 -11.286 -11.796 1.00 97.69 81 ASP A CA 1
ATOM 588 C C . ASP A 1 81 ? -0.710 -12.112 -11.291 1.00 97.69 81 ASP A C 1
ATOM 590 O O . ASP A 1 81 ? -0.735 -12.591 -10.162 1.00 97.69 81 ASP A O 1
ATOM 594 N N . GLU A 1 82 ? 0.350 -12.236 -12.091 1.00 98.06 82 GLU A N 1
ATOM 595 C CA . GLU A 1 82 ? 1.589 -12.918 -11.692 1.00 98.06 82 GLU A CA 1
ATOM 596 C C . GLU A 1 82 ? 2.323 -12.155 -10.583 1.00 98.06 82 GLU A C 1
ATOM 598 O O . GLU A 1 82 ? 2.780 -12.765 -9.619 1.00 98.06 82 GLU A O 1
ATOM 603 N N . LEU A 1 83 ? 2.388 -10.822 -10.679 1.00 98.06 83 LEU A N 1
ATOM 604 C CA . LEU A 1 83 ? 2.944 -9.983 -9.614 1.00 98.06 83 LEU A CA 1
ATOM 605 C C . LEU A 1 83 ? 2.132 -10.106 -8.318 1.00 98.06 83 LEU A C 1
ATOM 607 O O . LEU A 1 83 ? 2.711 -10.279 -7.250 1.00 98.06 83 LEU A O 1
ATOM 611 N N . VAL A 1 84 ? 0.802 -10.037 -8.403 1.00 98.31 84 VAL A N 1
ATOM 612 C CA . VAL A 1 84 ? -0.082 -10.161 -7.234 1.00 98.31 84 VAL A CA 1
ATOM 613 C C . VAL A 1 84 ? 0.068 -11.530 -6.570 1.00 98.31 84 VAL A C 1
ATOM 615 O O . VAL A 1 84 ? 0.112 -11.588 -5.346 1.00 98.31 84 VAL A O 1
ATOM 618 N N . ALA A 1 85 ? 0.199 -12.611 -7.343 1.00 98.38 85 ALA A N 1
ATOM 619 C CA . ALA A 1 85 ? 0.412 -13.948 -6.790 1.00 98.38 85 ALA A CA 1
ATOM 620 C C . ALA A 1 85 ? 1.724 -14.052 -5.988 1.00 98.38 85 ALA A C 1
ATOM 622 O O . ALA A 1 85 ? 1.749 -14.664 -4.923 1.00 98.38 85 ALA A O 1
ATOM 623 N N . GLU A 1 86 ? 2.804 -13.417 -6.456 1.00 98.31 86 GLU A N 1
ATOM 624 C CA . GLU A 1 86 ? 4.059 -13.340 -5.695 1.00 98.31 86 GLU A CA 1
ATOM 625 C C . GLU A 1 86 ? 3.909 -12.511 -4.413 1.00 98.31 86 GLU A C 1
ATOM 627 O O . GLU A 1 86 ? 4.441 -12.890 -3.371 1.00 98.31 86 GLU A O 1
ATOM 632 N N . LEU A 1 87 ? 3.171 -11.397 -4.461 1.00 98.56 87 LEU A N 1
ATOM 633 C CA . LEU A 1 87 ? 2.890 -10.586 -3.272 1.00 98.56 87 LEU A CA 1
ATOM 634 C C . LEU A 1 87 ? 2.052 -11.350 -2.242 1.00 98.56 87 LEU A C 1
ATOM 636 O O . LEU A 1 87 ? 2.325 -11.237 -1.051 1.00 98.56 87 LEU A O 1
ATOM 640 N N . ASP A 1 88 ? 1.077 -12.146 -2.675 1.00 98.56 88 ASP A N 1
ATOM 641 C CA . ASP A 1 88 ? 0.282 -12.986 -1.774 1.00 98.56 88 ASP A CA 1
ATOM 642 C C . ASP A 1 88 ? 1.165 -14.039 -1.081 1.00 98.56 88 ASP A C 1
ATOM 644 O O . ASP A 1 88 ? 1.156 -14.150 0.142 1.00 98.56 88 ASP A O 1
ATOM 648 N N . ALA A 1 89 ? 2.062 -14.696 -1.826 1.00 98.25 89 ALA A N 1
ATOM 649 C CA . ALA A 1 89 ? 3.038 -15.624 -1.246 1.00 98.25 89 ALA A CA 1
ATOM 650 C C . ALA A 1 89 ? 4.039 -14.942 -0.286 1.00 98.25 89 ALA A C 1
ATOM 652 O O . ALA A 1 89 ? 4.547 -15.575 0.645 1.00 98.25 89 ALA A O 1
ATOM 653 N N . ILE A 1 90 ? 4.358 -13.661 -0.504 1.00 98.50 90 ILE A N 1
ATOM 654 C CA . ILE A 1 90 ? 5.151 -12.856 0.437 1.00 98.50 90 ILE A CA 1
ATOM 655 C C . ILE A 1 90 ? 4.334 -12.534 1.691 1.00 98.50 90 ILE A C 1
ATOM 657 O O . ILE A 1 90 ? 4.882 -12.605 2.789 1.00 98.50 90 ILE A O 1
ATOM 661 N N . ALA A 1 91 ? 3.050 -12.201 1.553 1.00 98.44 91 ALA A N 1
ATOM 662 C CA . ALA A 1 91 ? 2.172 -11.943 2.690 1.00 98.44 91 ALA A CA 1
ATOM 663 C C . ALA A 1 91 ? 2.077 -13.177 3.604 1.00 98.44 91 ALA A C 1
ATOM 665 O O . ALA A 1 91 ? 2.231 -13.044 4.817 1.00 98.44 91 ALA A O 1
ATOM 666 N N . ASP A 1 92 ? 1.959 -14.379 3.037 1.00 97.88 92 ASP A N 1
ATOM 667 C CA . ASP A 1 92 ? 1.991 -15.625 3.814 1.00 97.88 92 ASP A CA 1
ATOM 668 C C . ASP A 1 92 ? 3.294 -15.767 4.621 1.00 97.88 92 ASP A C 1
ATOM 670 O O . ASP A 1 92 ? 3.272 -16.118 5.798 1.00 97.88 92 ASP A O 1
ATOM 674 N N . GLN A 1 93 ? 4.444 -15.420 4.034 1.00 97.62 93 GLN A N 1
ATOM 675 C CA . GLN A 1 93 ? 5.732 -15.438 4.743 1.00 97.62 93 GLN A CA 1
ATOM 676 C C . GLN A 1 93 ? 5.828 -14.348 5.819 1.00 97.62 93 GLN A C 1
ATOM 678 O O . GLN A 1 93 ? 6.422 -14.564 6.875 1.00 97.62 93 GLN A O 1
ATOM 683 N N . MET A 1 94 ? 5.251 -13.169 5.576 1.00 97.94 94 MET A N 1
ATOM 684 C CA . MET A 1 94 ? 5.214 -12.077 6.552 1.00 97.94 94 MET A CA 1
ATOM 685 C C . MET A 1 94 ? 4.418 -12.443 7.805 1.00 97.94 94 MET A C 1
ATOM 687 O O . MET A 1 94 ? 4.755 -11.953 8.883 1.00 97.94 94 MET A O 1
ATOM 691 N N . ALA A 1 95 ? 3.398 -13.297 7.685 1.00 97.62 95 ALA A N 1
ATOM 692 C CA . ALA A 1 95 ? 2.582 -13.747 8.813 1.00 97.62 95 ALA A CA 1
ATOM 693 C C . ALA A 1 95 ? 3.400 -14.490 9.890 1.00 97.62 95 ALA A C 1
ATOM 695 O O . ALA A 1 95 ? 3.032 -14.464 11.067 1.00 97.62 95 ALA A O 1
ATOM 696 N N . GLU A 1 96 ? 4.539 -15.074 9.506 1.00 97.69 96 GLU A N 1
ATOM 697 C CA . GLU A 1 96 ? 5.482 -15.750 10.406 1.00 97.69 96 GLU A CA 1
ATOM 698 C C . GLU A 1 96 ? 6.432 -14.779 11.134 1.00 97.69 96 GLU A C 1
ATOM 700 O O . GLU A 1 96 ? 7.161 -15.182 12.042 1.00 97.69 96 GLU A O 1
ATOM 705 N N . SER A 1 97 ? 6.452 -13.491 10.766 1.00 98.25 97 SER A N 1
ATOM 706 C CA . SER A 1 97 ? 7.337 -12.503 11.389 1.00 98.25 97 SER A CA 1
ATOM 707 C C . SER A 1 97 ? 6.826 -12.068 12.771 1.00 98.25 97 SER A C 1
ATOM 709 O O . SER A 1 97 ? 5.738 -11.484 12.876 1.00 98.25 97 SER A O 1
ATOM 711 N N . PRO A 1 98 ? 7.636 -12.215 13.841 1.00 98.44 98 PRO A N 1
ATOM 712 C CA . PRO A 1 98 ? 7.290 -11.686 15.158 1.00 98.44 98 PRO A CA 1
ATOM 713 C C . PRO A 1 98 ? 7.108 -10.164 15.167 1.00 98.44 98 PRO A C 1
ATOM 715 O O . PRO A 1 98 ? 6.278 -9.657 15.916 1.00 98.44 98 PRO A O 1
ATOM 718 N N . ALA A 1 99 ? 7.848 -9.434 14.324 1.00 98.25 99 ALA A N 1
ATOM 719 C CA . ALA A 1 99 ? 7.736 -7.979 14.224 1.00 98.25 99 ALA A CA 1
ATOM 720 C C . ALA A 1 99 ? 6.385 -7.560 13.625 1.00 98.25 99 ALA A C 1
ATOM 722 O O . ALA A 1 99 ? 5.716 -6.680 14.161 1.00 98.25 99 ALA A O 1
ATOM 723 N N . VAL A 1 100 ? 5.938 -8.251 12.570 1.00 98.50 100 VAL A N 1
ATOM 724 C CA . VAL A 1 100 ? 4.614 -8.030 11.962 1.00 98.50 100 VAL A CA 1
ATOM 725 C C . VAL A 1 100 ? 3.504 -8.363 12.960 1.00 98.50 100 VAL A C 1
ATOM 727 O O . VAL A 1 100 ? 2.540 -7.609 13.090 1.00 98.50 100 VAL A O 1
ATOM 730 N N . ARG A 1 101 ? 3.651 -9.459 13.716 1.00 98.62 101 ARG A N 1
ATOM 731 C CA . ARG A 1 101 ? 2.714 -9.813 14.790 1.00 98.62 101 ARG A CA 1
ATOM 732 C C . ARG A 1 101 ? 2.666 -8.742 15.882 1.00 98.62 101 ARG A C 1
ATOM 734 O O . ARG A 1 101 ? 1.578 -8.427 16.352 1.00 98.62 101 ARG A O 1
ATOM 741 N N . ALA A 1 102 ? 3.806 -8.186 16.286 1.00 98.50 102 ALA A N 1
ATOM 742 C CA . ALA A 1 102 ? 3.859 -7.134 17.299 1.00 98.50 102 ALA A CA 1
ATOM 743 C C . ALA A 1 102 ? 3.162 -5.847 16.827 1.00 98.50 102 ALA A C 1
ATOM 745 O O . ALA A 1 102 ? 2.340 -5.301 17.564 1.00 98.50 102 ALA A O 1
ATOM 746 N N . ASP A 1 103 ? 3.416 -5.414 15.588 1.00 98.19 103 ASP A N 1
ATOM 747 C CA . ASP A 1 103 ? 2.740 -4.251 15.002 1.00 98.19 103 ASP A CA 1
ATOM 748 C C . ASP A 1 103 ? 1.210 -4.453 14.943 1.00 98.19 103 ASP A C 1
ATOM 750 O O . ASP A 1 103 ? 0.439 -3.534 15.223 1.00 98.19 103 ASP A O 1
ATOM 754 N N . TYR A 1 104 ? 0.761 -5.666 14.609 1.00 98.50 104 TYR A N 1
ATOM 755 C CA . TYR A 1 104 ? -0.656 -6.027 14.606 1.00 98.50 104 TYR A CA 1
ATOM 756 C C . TYR A 1 104 ? -1.284 -5.937 16.003 1.00 98.50 104 TYR A C 1
ATOM 758 O O . TYR A 1 104 ? -2.338 -5.329 16.161 1.00 98.50 104 TYR A O 1
ATOM 766 N N . GLN A 1 105 ? -0.629 -6.482 17.031 1.00 98.56 105 GLN A N 1
ATOM 767 C CA . GLN A 1 105 ? -1.130 -6.408 18.410 1.00 98.56 105 GLN A CA 1
ATOM 768 C C . GLN A 1 105 ? -1.206 -4.960 18.919 1.00 98.56 105 GLN A C 1
ATOM 770 O O . GLN A 1 105 ? -2.149 -4.592 19.628 1.00 98.56 105 GLN A O 1
ATOM 775 N N . ALA A 1 106 ? -0.253 -4.113 18.518 1.00 97.56 106 ALA A N 1
ATOM 776 C CA . ALA A 1 106 ? -0.302 -2.683 18.805 1.00 97.56 106 ALA A CA 1
ATOM 777 C C . ALA A 1 106 ? -1.521 -2.017 18.145 1.00 97.56 106 ALA A C 1
ATOM 779 O O . ALA A 1 106 ? -2.236 -1.266 18.808 1.00 97.56 106 ALA A O 1
ATOM 780 N N . LEU A 1 107 ? -1.813 -2.346 16.880 1.00 97.25 107 LEU A N 1
ATOM 781 C CA . LEU A 1 107 ? -3.008 -1.860 16.186 1.00 97.25 107 LEU A CA 1
ATOM 782 C C . LEU A 1 107 ? -4.299 -2.318 16.881 1.00 97.25 107 LEU A C 1
ATOM 784 O O . LEU A 1 107 ? -5.191 -1.495 17.092 1.00 97.25 107 LEU A O 1
ATOM 788 N N . LEU A 1 108 ? -4.400 -3.600 17.252 1.00 97.38 108 LEU A N 1
ATOM 789 C CA . LEU A 1 108 ? -5.568 -4.129 17.964 1.00 97.38 108 LEU A CA 1
ATOM 790 C C . LEU A 1 108 ? -5.819 -3.363 19.261 1.00 97.38 108 LEU A C 1
ATOM 792 O O . LEU A 1 108 ? -6.939 -2.924 19.511 1.00 97.38 108 LEU A O 1
ATOM 796 N N . THR A 1 109 ? -4.759 -3.153 20.043 1.00 96.50 109 THR A N 1
ATOM 797 C CA . THR A 1 109 ? -4.819 -2.405 21.304 1.00 96.50 109 THR A CA 1
ATO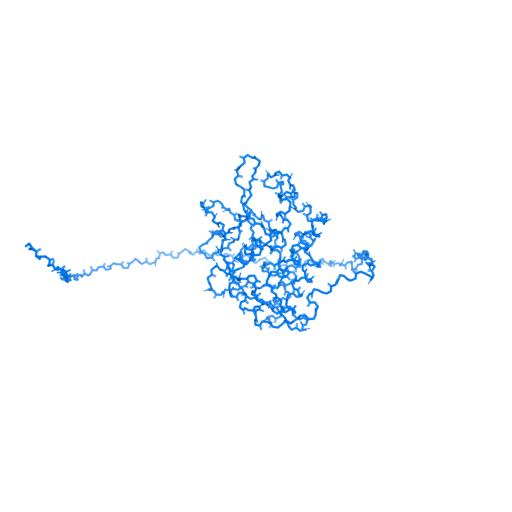M 798 C C . THR A 1 109 ? -5.275 -0.969 21.064 1.00 96.50 109 THR A C 1
ATOM 800 O O . THR A 1 109 ? -6.205 -0.502 21.719 1.00 96.50 109 THR A O 1
ATOM 803 N N . ALA A 1 110 ? -4.661 -0.279 20.101 1.00 94.81 110 ALA A N 1
ATOM 804 C CA . ALA A 1 110 ? -4.968 1.115 19.798 1.00 94.81 110 ALA A CA 1
ATOM 805 C C . ALA A 1 110 ? -6.406 1.310 19.294 1.00 94.81 110 ALA A C 1
ATOM 807 O O . ALA A 1 110 ? -7.016 2.346 19.547 1.00 94.81 110 ALA A O 1
ATOM 808 N N . LYS A 1 111 ? -6.958 0.329 18.573 1.00 94.81 111 LYS A N 1
ATOM 809 C CA . LYS A 1 111 ? -8.281 0.433 17.942 1.00 94.81 111 LYS A CA 1
ATOM 810 C C . LYS A 1 111 ? -9.376 -0.377 18.645 1.00 94.81 111 LYS A C 1
ATOM 812 O O . LYS A 1 111 ? -10.507 -0.383 18.166 1.00 94.81 111 LYS A O 1
ATOM 817 N N . GLY A 1 112 ? -9.065 -1.030 19.767 1.00 94.19 112 GLY A N 1
ATOM 818 C CA . GLY A 1 112 ? -10.015 -1.847 20.528 1.00 94.19 112 GLY A CA 1
ATOM 819 C C . GLY A 1 112 ? -10.588 -3.018 19.723 1.00 94.19 112 GLY A C 1
ATOM 820 O O . GLY A 1 112 ? -11.776 -3.312 19.824 1.00 94.19 112 GLY A O 1
ATOM 821 N N . LEU A 1 113 ? -9.767 -3.642 18.878 1.00 96.50 113 LEU A N 1
ATOM 822 C CA . LEU A 1 113 ? -10.177 -4.729 17.988 1.00 96.50 113 LEU A CA 1
ATOM 823 C C . LEU A 1 113 ? -9.861 -6.097 18.599 1.00 96.50 113 LEU A C 1
ATOM 825 O O . LEU A 1 113 ? -8.881 -6.256 19.326 1.00 96.50 113 LEU A O 1
ATOM 829 N N . ALA A 1 114 ? -10.671 -7.095 18.256 1.00 96.06 114 ALA A N 1
ATOM 830 C CA . ALA A 1 114 ? -10.429 -8.476 18.649 1.00 96.06 114 ALA A CA 1
ATOM 831 C C . ALA A 1 114 ? -9.368 -9.143 17.775 1.00 96.06 114 ALA A C 1
ATOM 833 O O . ALA A 1 114 ? -9.305 -8.915 16.566 1.00 96.06 114 ALA A O 1
ATOM 834 N N . ASP A 1 115 ? -8.577 -10.025 18.383 1.00 97.44 115 ASP A N 1
ATOM 835 C CA . ASP A 1 115 ? -7.615 -10.835 17.649 1.00 97.44 115 ASP A CA 1
ATOM 836 C C . ASP A 1 115 ? -8.321 -12.006 16.955 1.00 97.44 115 ASP A C 1
ATOM 838 O O . ASP A 1 115 ? -8.754 -12.963 17.601 1.00 97.44 115 ASP A O 1
ATOM 842 N N . THR A 1 116 ? -8.439 -11.927 15.630 1.00 97.00 116 THR A N 1
ATOM 843 C CA . THR A 1 116 ? -8.980 -13.010 14.802 1.00 97.00 116 THR A CA 1
ATOM 844 C C . THR A 1 116 ? -7.988 -13.393 13.702 1.00 97.00 116 THR A C 1
ATOM 846 O O . THR A 1 116 ? -7.271 -12.522 13.195 1.00 97.00 116 THR A O 1
ATOM 849 N N . PRO A 1 117 ? -7.932 -14.675 13.291 1.00 97.31 117 PRO A N 1
ATOM 850 C CA . PRO A 1 117 ? -7.086 -15.103 12.178 1.00 97.31 117 PRO A CA 1
ATOM 851 C C . PRO A 1 117 ? -7.357 -14.322 10.888 1.00 97.31 117 PRO A C 1
ATOM 853 O O . PRO A 1 117 ? -6.418 -13.947 10.186 1.00 97.31 117 PRO A O 1
ATOM 856 N N . GLU A 1 118 ? -8.626 -14.038 10.596 1.00 96.56 118 GLU A N 1
ATOM 857 C CA . GLU A 1 118 ? -9.051 -13.303 9.407 1.00 96.56 118 GLU A CA 1
ATOM 858 C C . GLU A 1 118 ? -8.547 -11.855 9.431 1.00 96.56 118 GLU A C 1
ATOM 860 O O . GLU A 1 118 ? -8.007 -11.377 8.433 1.00 96.56 118 GLU A O 1
ATOM 865 N N . LEU A 1 119 ? -8.663 -11.168 10.574 1.00 97.81 119 LEU A N 1
ATOM 866 C CA . LEU A 1 119 ? -8.189 -9.792 10.712 1.00 97.81 119 LEU A CA 1
ATOM 867 C C . LEU A 1 119 ? -6.661 -9.704 10.660 1.00 97.81 119 LEU A C 1
ATOM 869 O O . LEU A 1 119 ? -6.130 -8.776 10.050 1.00 97.81 119 LEU A O 1
ATOM 873 N N . PHE A 1 120 ? -5.948 -10.665 11.256 1.00 98.56 120 PHE A N 1
ATOM 874 C CA . PHE A 1 120 ? -4.490 -10.718 11.148 1.00 98.56 120 PHE A CA 1
ATOM 875 C C . PHE A 1 120 ? -4.047 -10.898 9.695 1.00 98.56 120 PHE A C 1
ATOM 877 O O . PHE A 1 120 ? -3.143 -10.215 9.222 1.00 98.56 120 PHE A O 1
ATOM 884 N N . HIS A 1 121 ? -4.710 -11.788 8.967 1.00 98.31 121 HIS A N 1
ATOM 885 C CA . HIS A 1 121 ? -4.417 -12.043 7.565 1.00 98.31 121 HIS A CA 1
ATOM 886 C C . HIS A 1 121 ? -4.678 -10.815 6.675 1.00 98.31 121 HIS A C 1
ATOM 888 O O . HIS A 1 121 ? -3.824 -10.455 5.859 1.00 98.31 121 HIS A O 1
ATOM 894 N N . ASP A 1 122 ? -5.792 -10.105 6.883 1.00 98.50 122 ASP A N 1
ATOM 895 C CA . ASP A 1 122 ? -6.037 -8.830 6.200 1.00 98.50 122 ASP A CA 1
ATOM 896 C C . ASP A 1 122 ? -4.992 -7.774 6.592 1.00 98.50 122 ASP A C 1
ATOM 898 O O . ASP A 1 122 ? -4.465 -7.082 5.719 1.00 98.50 122 ASP A O 1
ATOM 902 N N . TYR A 1 123 ? -4.624 -7.685 7.876 1.00 98.69 123 TYR A N 1
ATOM 903 C CA . TYR A 1 123 ? -3.598 -6.758 8.357 1.00 98.69 123 TYR A CA 1
ATOM 904 C C . TYR A 1 123 ? -2.256 -6.965 7.650 1.00 98.69 123 TYR A C 1
ATOM 906 O O . TYR A 1 123 ? -1.641 -5.994 7.208 1.00 98.69 123 TYR A O 1
ATOM 914 N N . VAL A 1 124 ? -1.801 -8.213 7.510 1.00 98.75 124 VAL A N 1
ATOM 915 C CA . VAL A 1 124 ? -0.520 -8.526 6.858 1.00 98.75 124 VAL A CA 1
ATOM 916 C C . VAL A 1 124 ? -0.513 -8.036 5.407 1.00 98.75 124 VAL A C 1
ATOM 918 O O . VAL A 1 124 ? 0.455 -7.412 4.964 1.00 98.75 124 VAL A O 1
ATOM 921 N N . ARG A 1 125 ? -1.613 -8.242 4.679 1.00 98.81 125 ARG A N 1
ATOM 922 C CA . ARG A 1 125 ? -1.763 -7.787 3.289 1.00 98.81 125 ARG A CA 1
ATOM 923 C C . ARG A 1 125 ? -1.909 -6.280 3.168 1.00 98.81 125 ARG A C 1
ATOM 925 O O . ARG A 1 125 ? -1.339 -5.695 2.250 1.00 98.81 125 ARG A O 1
ATOM 932 N N . VAL A 1 126 ? -2.618 -5.644 4.100 1.00 98.75 126 VAL A N 1
ATOM 933 C CA . VAL A 1 126 ? -2.694 -4.182 4.193 1.00 98.75 126 VAL A CA 1
ATOM 934 C C . VAL A 1 126 ? -1.311 -3.603 4.445 1.00 98.75 126 VAL A C 1
ATOM 936 O O . VAL A 1 126 ? -0.913 -2.699 3.718 1.00 98.75 126 VAL A O 1
ATOM 939 N N . LYS A 1 127 ? -0.548 -4.141 5.405 1.00 98.50 127 LYS A N 1
ATOM 940 C CA . LYS A 1 127 ? 0.829 -3.713 5.682 1.00 98.50 127 LYS A CA 1
ATOM 941 C C . LYS A 1 127 ? 1.710 -3.878 4.444 1.00 98.50 127 LYS A C 1
ATOM 943 O O . LYS A 1 127 ? 2.404 -2.934 4.085 1.00 98.50 127 LYS A O 1
ATOM 948 N N . LEU A 1 128 ? 1.661 -5.029 3.767 1.00 98.75 128 LEU A N 1
ATOM 949 C CA . LEU A 1 128 ? 2.433 -5.257 2.541 1.00 98.75 128 LEU A CA 1
ATOM 950 C C . LEU A 1 128 ? 2.070 -4.253 1.443 1.00 98.75 128 LEU A C 1
ATOM 952 O O . LEU A 1 128 ? 2.961 -3.606 0.899 1.00 98.75 128 LEU A O 1
ATOM 956 N N . ALA A 1 129 ? 0.781 -4.115 1.124 1.00 98.62 129 ALA A N 1
ATOM 957 C CA . ALA A 1 129 ? 0.316 -3.197 0.089 1.00 98.62 129 ALA A CA 1
ATOM 958 C C . ALA A 1 129 ? 0.693 -1.752 0.428 1.00 98.62 129 ALA A C 1
ATOM 960 O O . ALA A 1 129 ? 1.234 -1.051 -0.416 1.00 98.62 129 ALA A O 1
ATOM 961 N N . PHE A 1 130 ? 0.471 -1.333 1.673 1.00 97.88 130 PHE A N 1
ATOM 962 C CA . PHE A 1 130 ? 0.810 -0.001 2.160 1.00 97.88 130 PHE A CA 1
ATOM 963 C C . PHE A 1 130 ? 2.295 0.308 1.993 1.00 97.88 130 PHE A C 1
ATOM 965 O O . PHE A 1 130 ? 2.662 1.326 1.412 1.00 97.88 130 PHE A O 1
ATOM 972 N N . GLU A 1 131 ? 3.152 -0.585 2.480 1.00 96.69 131 GLU A N 1
ATOM 973 C CA . GLU A 1 131 ? 4.597 -0.392 2.442 1.00 96.69 131 GLU A CA 1
ATOM 974 C C . GLU A 1 131 ? 5.147 -0.473 1.022 1.00 96.69 131 GLU A C 1
ATOM 976 O O . GLU A 1 131 ? 6.097 0.230 0.685 1.00 96.69 131 GLU A O 1
ATOM 981 N N . ALA A 1 132 ? 4.528 -1.282 0.165 1.00 97.12 132 ALA A N 1
ATOM 982 C CA . ALA A 1 132 ? 4.843 -1.337 -1.250 1.00 97.12 132 ALA A CA 1
ATOM 983 C C . ALA A 1 132 ? 4.521 -0.023 -1.968 1.00 97.12 132 ALA A C 1
ATOM 985 O O . ALA A 1 132 ? 5.382 0.510 -2.668 1.00 97.12 132 ALA A O 1
ATOM 986 N N . THR A 1 133 ? 3.307 0.502 -1.791 1.00 96.88 133 THR A N 1
ATOM 987 C CA . THR A 1 133 ? 2.752 1.544 -2.664 1.00 96.88 133 THR A CA 1
ATOM 988 C C . THR A 1 133 ? 2.859 2.965 -2.117 1.00 96.88 133 THR A C 1
ATOM 990 O O . THR A 1 133 ? 2.438 3.894 -2.801 1.00 96.88 133 THR A O 1
ATOM 993 N N . ARG A 1 134 ? 3.345 3.167 -0.889 1.00 93.50 134 ARG A N 1
ATOM 994 C CA . ARG A 1 134 ? 3.516 4.517 -0.332 1.00 93.50 134 ARG A CA 1
ATOM 995 C C . ARG A 1 134 ? 4.752 5.229 -0.884 1.00 93.50 134 ARG A C 1
ATOM 997 O O . ARG A 1 134 ? 5.710 4.593 -1.323 1.00 93.50 134 ARG A O 1
ATOM 1004 N N . ASP A 1 135 ? 4.739 6.550 -0.788 1.00 92.38 135 ASP A N 1
ATOM 1005 C CA . ASP A 1 135 ? 5.882 7.421 -1.067 1.00 92.38 135 ASP A CA 1
ATOM 1006 C C . ASP A 1 135 ? 7.121 7.025 -0.240 1.00 92.38 135 ASP A C 1
ATOM 1008 O O . ASP A 1 135 ? 7.035 6.810 0.978 1.00 92.38 135 ASP A O 1
ATOM 1012 N N . GLY A 1 136 ? 8.257 6.853 -0.922 1.00 88.00 136 GLY A N 1
ATOM 1013 C CA . GLY A 1 136 ? 9.510 6.336 -0.351 1.00 88.00 136 GLY A CA 1
ATOM 1014 C C . GLY A 1 136 ? 9.475 4.849 0.047 1.00 88.00 136 GLY A C 1
ATOM 1015 O O . GLY A 1 136 ? 10.457 4.314 0.579 1.00 88.00 136 GLY A O 1
ATOM 1016 N N . GLY A 1 137 ? 8.351 4.167 -0.200 1.00 91.94 137 GLY A N 1
ATOM 1017 C CA . GLY A 1 137 ? 8.098 2.771 0.146 1.00 91.94 137 GLY A CA 1
ATOM 1018 C C . GLY A 1 137 ? 8.941 1.767 -0.642 1.00 91.94 137 GLY A C 1
ATOM 1019 O O . GLY A 1 137 ? 9.922 2.099 -1.309 1.00 91.94 137 GLY A O 1
ATOM 1020 N N . LEU A 1 138 ? 8.579 0.488 -0.560 1.00 94.06 138 LEU A N 1
ATOM 1021 C CA . LEU A 1 138 ? 9.357 -0.616 -1.132 1.00 94.06 138 LEU A CA 1
ATOM 1022 C C . LEU A 1 138 ? 9.433 -0.568 -2.660 1.00 94.06 138 LEU A C 1
ATOM 1024 O O . LEU A 1 138 ? 10.406 -1.060 -3.222 1.00 94.06 138 LEU A O 1
ATOM 1028 N N . TRP A 1 139 ? 8.450 0.027 -3.335 1.00 94.56 139 TRP A N 1
ATOM 1029 C CA . TRP A 1 139 ? 8.476 0.187 -4.792 1.00 94.56 139 TRP A CA 1
ATOM 1030 C C . TRP A 1 139 ? 9.101 1.498 -5.254 1.00 94.56 139 TRP A C 1
ATOM 1032 O O . TRP A 1 139 ? 9.097 1.770 -6.450 1.00 94.56 139 TRP A O 1
ATOM 1042 N N . HIS A 1 140 ? 9.669 2.287 -4.337 1.00 91.62 140 HIS A N 1
ATOM 1043 C CA . HIS A 1 140 ? 10.352 3.543 -4.650 1.00 91.62 140 HIS A CA 1
ATOM 1044 C C . HIS A 1 140 ? 9.457 4.486 -5.475 1.00 91.62 140 HIS A C 1
ATOM 1046 O O . HIS A 1 140 ? 9.876 5.047 -6.484 1.00 91.62 140 HIS A O 1
ATOM 1052 N N . LEU A 1 141 ? 8.189 4.610 -5.083 1.00 92.94 141 LEU A N 1
ATOM 1053 C CA . LEU A 1 141 ? 7.308 5.651 -5.604 1.00 92.94 141 LEU A CA 1
ATOM 1054 C C . LEU A 1 141 ? 7.713 6.992 -5.001 1.00 92.94 141 LEU A C 1
ATOM 1056 O O . LEU A 1 141 ? 8.114 7.034 -3.835 1.00 92.94 141 LEU A O 1
ATOM 1060 N N . ARG A 1 142 ? 7.581 8.065 -5.782 1.00 92.38 142 ARG A N 1
ATOM 1061 C CA . ARG A 1 142 ? 7.795 9.432 -5.312 1.00 92.38 142 ARG A CA 1
ATOM 1062 C C . ARG A 1 142 ? 6.496 10.216 -5.355 1.00 92.38 142 ARG A C 1
ATOM 1064 O O . ARG A 1 142 ? 5.817 10.240 -6.382 1.00 92.38 142 ARG A O 1
ATOM 1071 N N . TRP A 1 143 ? 6.177 10.867 -4.248 1.00 92.88 143 TRP A N 1
ATOM 1072 C CA . TRP A 1 143 ? 5.133 11.873 -4.222 1.00 92.88 143 TRP A CA 1
ATOM 1073 C C . TRP A 1 143 ? 5.576 13.149 -4.953 1.00 92.88 143 TRP A C 1
ATOM 1075 O O . TRP A 1 143 ? 6.655 13.675 -4.684 1.00 92.88 143 TRP A O 1
ATOM 1085 N N . ASP A 1 144 ? 4.734 13.633 -5.864 1.00 92.56 144 ASP A N 1
ATOM 1086 C CA . ASP A 1 144 ? 4.802 14.975 -6.458 1.00 92.56 144 ASP A CA 1
ATOM 1087 C C . ASP A 1 144 ? 3.408 15.361 -6.987 1.00 92.56 144 ASP A C 1
ATOM 1089 O O . ASP A 1 144 ? 2.525 14.509 -7.126 1.00 92.56 144 ASP A O 1
ATOM 1093 N N . ILE A 1 145 ? 3.196 16.637 -7.296 1.00 91.12 145 ILE A N 1
ATOM 1094 C CA . ILE A 1 145 ? 1.929 17.141 -7.831 1.00 91.12 145 ILE A CA 1
ATOM 1095 C C . ILE A 1 145 ? 1.811 16.760 -9.309 1.00 91.12 145 ILE A C 1
ATOM 1097 O O . ILE A 1 145 ? 2.537 17.273 -10.164 1.00 91.12 145 ILE A O 1
ATOM 1101 N N . THR A 1 146 ? 0.835 15.914 -9.637 1.00 90.19 146 THR A N 1
ATOM 1102 C CA . THR A 1 146 ? 0.578 15.474 -11.019 1.00 90.19 146 THR A CA 1
ATOM 1103 C C . THR A 1 146 ? -0.665 16.124 -11.620 1.00 90.19 146 THR A C 1
ATOM 1105 O O . THR A 1 146 ? -0.743 16.263 -12.844 1.00 90.19 146 THR A O 1
ATOM 1108 N N . ASN A 1 147 ? -1.617 16.575 -10.787 1.00 88.50 147 ASN A N 1
ATOM 1109 C CA . ASN A 1 147 ? -2.950 17.030 -11.205 1.00 88.50 147 ASN A CA 1
ATOM 1110 C C . ASN A 1 147 ? -3.728 15.982 -12.029 1.00 88.50 147 ASN A C 1
ATOM 1112 O O . ASN A 1 147 ? -4.546 16.331 -12.891 1.00 88.50 147 ASN A O 1
ATOM 1116 N N . GLU A 1 148 ? -3.460 14.697 -11.803 1.00 90.06 148 GLU A N 1
ATOM 1117 C CA . GLU A 1 148 ? -4.193 13.602 -12.431 1.00 90.06 148 GLU A CA 1
ATOM 1118 C C . GLU A 1 148 ? -5.487 13.279 -11.664 1.00 90.06 148 GLU A C 1
ATOM 1120 O O . GLU A 1 148 ? -5.859 13.906 -10.676 1.00 90.06 148 GLU A O 1
ATOM 1125 N N . LYS A 1 149 ? -6.268 12.333 -12.188 1.00 87.56 149 LYS A N 1
ATOM 1126 C CA . LYS A 1 149 ? -7.489 11.862 -11.515 1.00 87.56 149 LYS A CA 1
ATOM 1127 C C . LYS A 1 149 ? -7.131 10.876 -10.390 1.00 87.56 149 LYS A C 1
ATOM 1129 O O . LYS A 1 149 ? -6.228 10.079 -10.617 1.00 87.56 149 LYS A O 1
ATOM 1134 N N . PRO A 1 150 ? -7.973 10.725 -9.344 1.00 87.56 150 PRO A N 1
ATOM 1135 C CA . PRO A 1 150 ? -7.748 9.818 -8.205 1.00 87.56 150 PRO A CA 1
ATOM 1136 C C . PRO A 1 150 ? -7.878 8.331 -8.589 1.00 87.56 150 PRO A C 1
ATOM 1138 O O . PRO A 1 150 ? -8.896 7.682 -8.334 1.00 87.56 150 PRO A O 1
ATOM 1141 N N . ASN A 1 151 ? -6.898 7.810 -9.322 1.00 94.25 151 ASN A N 1
ATOM 1142 C CA . ASN A 1 151 ? -6.744 6.420 -9.756 1.00 94.25 151 ASN A CA 1
ATOM 1143 C C . ASN A 1 151 ? -5.278 6.142 -10.108 1.00 94.25 151 ASN A C 1
ATOM 1145 O O . ASN A 1 151 ? -4.516 7.066 -10.353 1.00 94.25 151 ASN A O 1
ATOM 1149 N N . SER A 1 152 ? -4.891 4.873 -10.205 1.00 96.38 152 SER A N 1
ATOM 1150 C CA . SER A 1 152 ? -3.489 4.507 -10.440 1.00 96.38 152 SER A CA 1
ATOM 1151 C C . SER A 1 152 ? -3.073 4.409 -11.919 1.00 96.38 152 SER A C 1
ATOM 1153 O O . SER A 1 152 ? -1.954 3.984 -12.209 1.00 96.38 152 SER A O 1
ATOM 1155 N N . ASP A 1 153 ? -3.919 4.795 -12.888 1.00 95.25 153 ASP A N 1
ATOM 1156 C CA . ASP A 1 153 ? -3.662 4.573 -14.325 1.00 95.25 153 ASP A CA 1
ATOM 1157 C C . ASP A 1 153 ? -2.334 5.198 -14.802 1.00 95.25 153 ASP A C 1
ATOM 1159 O O . ASP A 1 153 ? -1.650 4.635 -15.661 1.00 95.25 153 ASP A O 1
ATOM 1163 N N . GLN A 1 154 ? -1.961 6.373 -14.285 1.00 95.12 154 GLN A N 1
ATOM 1164 C CA . GLN A 1 154 ? -0.716 7.047 -14.665 1.00 95.12 154 GLN A CA 1
ATOM 1165 C C . GLN A 1 154 ? 0.522 6.331 -14.117 1.00 95.12 154 GLN A C 1
ATOM 1167 O O . GLN A 1 154 ? 1.522 6.237 -14.829 1.00 95.12 154 GLN A O 1
ATOM 1172 N N . ILE A 1 155 ? 0.445 5.752 -12.919 1.00 96.56 155 ILE A N 1
ATOM 1173 C CA . ILE A 1 155 ? 1.521 4.926 -12.356 1.00 96.56 155 ILE A CA 1
ATOM 1174 C C . ILE A 1 155 ? 1.755 3.700 -13.246 1.00 96.56 155 ILE A C 1
ATOM 1176 O O . ILE A 1 155 ? 2.876 3.457 -13.696 1.00 96.56 155 ILE A O 1
ATOM 1180 N N . TRP A 1 156 ? 0.689 2.986 -13.625 1.00 95.88 156 TRP A N 1
ATOM 1181 C CA . TRP A 1 156 ? 0.798 1.845 -14.544 1.00 95.88 156 TRP A CA 1
ATOM 1182 C C . TRP A 1 156 ? 1.365 2.242 -15.912 1.00 95.88 156 TRP A C 1
ATOM 1184 O O . TRP A 1 156 ? 2.167 1.508 -16.493 1.00 95.88 156 TRP A O 1
ATOM 1194 N N . ARG A 1 157 ? 0.995 3.420 -16.436 1.00 93.25 157 ARG A N 1
ATOM 1195 C CA . ARG A 1 157 ? 1.562 3.956 -17.687 1.00 93.25 157 ARG A CA 1
ATOM 1196 C C . ARG A 1 157 ? 3.062 4.241 -17.578 1.00 93.25 157 ARG A C 1
ATOM 1198 O O . ARG A 1 157 ? 3.760 4.042 -18.573 1.00 93.25 157 ARG A O 1
ATOM 1205 N N . GLN A 1 158 ? 3.545 4.705 -16.426 1.00 93.56 158 GLN A N 1
ATOM 1206 C CA . GLN A 1 158 ? 4.973 4.912 -16.171 1.00 93.56 158 GLN A CA 1
ATOM 1207 C C . GLN A 1 158 ? 5.709 3.570 -16.125 1.00 93.56 158 GLN A C 1
ATOM 1209 O O . GLN A 1 158 ? 6.634 3.355 -16.904 1.00 93.56 158 GLN A O 1
ATOM 1214 N N . TRP A 1 159 ? 5.222 2.615 -15.334 1.00 93.75 159 TRP A N 1
ATOM 1215 C CA . TRP A 1 159 ? 5.822 1.281 -15.206 1.00 93.75 159 TRP A CA 1
ATOM 1216 C C . TRP A 1 159 ? 5.800 0.444 -16.488 1.00 93.75 159 TRP A C 1
ATOM 1218 O O . TRP A 1 159 ? 6.683 -0.382 -16.709 1.00 93.75 159 TRP A O 1
ATOM 1228 N N . ALA A 1 160 ? 4.826 0.659 -17.373 1.00 87.25 160 ALA A N 1
ATOM 1229 C CA . ALA A 1 160 ? 4.813 0.021 -18.688 1.00 87.25 160 ALA A CA 1
ATOM 1230 C C . ALA A 1 160 ? 5.949 0.518 -19.605 1.00 87.25 160 ALA A C 1
ATOM 1232 O O . ALA A 1 160 ? 6.346 -0.196 -20.531 1.00 87.25 160 ALA A O 1
ATOM 1233 N N . LYS A 1 161 ? 6.445 1.740 -19.368 1.00 81.44 161 LYS A N 1
ATOM 1234 C CA . LYS A 1 161 ? 7.513 2.397 -20.140 1.00 81.44 161 LYS A CA 1
ATOM 1235 C C . LYS A 1 161 ? 8.876 2.340 -19.453 1.00 81.44 161 LYS A C 1
ATOM 1237 O O . LYS A 1 161 ? 9.879 2.522 -20.135 1.00 81.44 161 LYS A O 1
ATOM 1242 N N . ALA A 1 162 ? 8.904 2.129 -18.141 1.00 70.12 162 ALA A N 1
ATOM 1243 C CA . ALA A 1 162 ? 10.124 2.087 -17.357 1.00 70.12 162 ALA A CA 1
ATOM 1244 C C . ALA A 1 162 ? 10.975 0.865 -17.734 1.00 70.12 162 ALA A C 1
ATOM 1246 O O . ALA A 1 162 ? 10.477 -0.260 -17.788 1.00 70.12 162 ALA A O 1
ATOM 1247 N N . ALA A 1 163 ? 12.261 1.109 -17.967 1.00 58.22 163 ALA A N 1
ATOM 1248 C CA . ALA A 1 163 ? 13.316 0.130 -17.763 1.00 58.22 163 ALA A CA 1
ATOM 1249 C C . ALA A 1 163 ? 14.061 0.589 -16.500 1.00 58.22 163 ALA A C 1
ATOM 1251 O O . ALA A 1 163 ? 14.385 1.780 -16.430 1.00 58.22 163 ALA A O 1
ATOM 1252 N N . PRO A 1 164 ? 14.275 -0.264 -15.487 1.00 55.78 164 PRO A N 1
ATOM 1253 C CA . PRO A 1 164 ? 15.147 0.101 -14.375 1.00 55.78 164 PRO A CA 1
ATOM 1254 C C . PRO A 1 164 ? 16.539 0.451 -14.920 1.00 55.78 164 PRO A C 1
ATOM 1256 O O . PRO A 1 164 ? 16.995 -0.175 -15.877 1.00 55.78 164 PRO A O 1
ATOM 1259 N N . SER A 1 165 ? 17.198 1.471 -14.366 1.00 50.06 165 SER A N 1
ATOM 1260 C CA . SER A 1 165 ? 18.631 1.643 -14.612 1.00 50.06 165 SER A CA 1
ATOM 1261 C C . SER A 1 165 ? 19.405 0.783 -13.616 1.00 50.06 165 SER A C 1
ATOM 1263 O O . SER A 1 165 ? 19.020 0.660 -12.454 1.00 50.06 165 SER A O 1
ATOM 1265 N N . GLU A 1 166 ? 20.510 0.192 -14.074 1.00 50.12 166 GLU A N 1
ATOM 1266 C CA . GLU A 1 166 ? 21.488 -0.486 -13.211 1.00 50.12 166 GLU A CA 1
ATOM 1267 C C . GLU A 1 166 ? 22.305 0.509 -12.359 1.00 50.12 166 GLU A C 1
ATOM 1269 O O . GLU A 1 166 ? 23.154 0.093 -11.572 1.00 50.12 166 GLU A O 1
ATOM 1274 N N . ASP A 1 167 ? 22.068 1.818 -12.511 1.00 48.59 167 ASP A N 1
ATOM 1275 C CA . ASP A 1 167 ? 22.775 2.856 -11.767 1.00 48.59 167 ASP A CA 1
ATOM 1276 C C . ASP A 1 167 ? 22.366 2.848 -10.285 1.00 48.59 167 ASP A C 1
ATOM 1278 O O . ASP A 1 167 ? 21.193 2.744 -9.933 1.00 48.59 167 ASP A O 1
ATOM 1282 N N . GLU A 1 168 ? 23.359 2.993 -9.403 1.00 47.00 168 GLU A N 1
ATOM 1283 C CA . GLU A 1 168 ? 23.227 2.882 -7.939 1.00 47.00 168 GLU A CA 1
ATOM 1284 C C . GLU A 1 168 ? 22.369 3.984 -7.290 1.00 47.00 168 GLU A C 1
ATOM 1286 O O . GLU A 1 168 ? 22.114 3.953 -6.083 1.00 47.00 168 GLU A O 1
ATOM 1291 N N . THR A 1 169 ? 21.910 4.965 -8.065 1.00 54.09 169 THR A N 1
ATOM 1292 C CA . THR A 1 169 ? 21.076 6.054 -7.568 1.00 54.09 169 THR A CA 1
ATOM 1293 C C . THR A 1 169 ? 19.615 5.604 -7.502 1.00 54.09 169 THR A C 1
ATOM 1295 O O . THR A 1 169 ? 19.080 5.137 -8.507 1.00 54.09 169 THR A O 1
ATOM 1298 N N . PRO A 1 170 ? 18.921 5.737 -6.356 1.00 62.66 170 PRO A N 1
ATOM 1299 C CA . PRO A 1 170 ? 17.520 5.350 -6.257 1.00 62.66 170 PRO A CA 1
ATOM 1300 C C . PRO A 1 170 ? 16.646 6.295 -7.094 1.00 62.66 170 PRO A C 1
ATOM 1302 O O . PRO A 1 170 ? 16.170 7.317 -6.610 1.00 62.66 170 PRO A O 1
ATOM 1305 N N . VAL A 1 171 ? 16.422 5.947 -8.361 1.00 78.38 171 VAL A N 1
ATOM 1306 C CA . VAL A 1 171 ? 15.469 6.641 -9.232 1.00 78.38 171 VAL A CA 1
ATOM 1307 C C . VAL A 1 171 ? 14.051 6.200 -8.853 1.00 78.38 171 VAL A C 1
ATOM 1309 O O . VAL A 1 171 ? 13.810 4.995 -8.706 1.00 78.38 171 VAL A O 1
ATOM 1312 N N . PRO A 1 172 ? 13.094 7.133 -8.698 1.00 88.94 172 PRO A N 1
ATOM 1313 C CA . PRO A 1 172 ? 11.701 6.772 -8.495 1.00 88.94 172 PRO A CA 1
ATOM 1314 C C . PRO A 1 172 ? 11.180 5.879 -9.624 1.00 88.94 172 PRO A C 1
ATOM 1316 O O . PRO A 1 172 ? 11.382 6.172 -10.802 1.00 88.94 172 PRO A O 1
ATOM 1319 N N . THR A 1 173 ? 10.466 4.805 -9.289 1.00 91.56 173 THR A N 1
ATOM 1320 C CA . THR A 1 173 ? 9.887 3.926 -10.322 1.00 91.56 173 THR A CA 1
ATOM 1321 C C . THR A 1 173 ? 8.667 4.552 -10.990 1.00 91.56 173 THR A C 1
ATOM 1323 O O . THR A 1 173 ? 8.359 4.237 -12.140 1.00 91.56 173 THR A O 1
ATOM 1326 N N . ALA A 1 174 ? 7.971 5.432 -10.270 1.00 94.06 174 ALA A N 1
ATOM 1327 C CA . ALA A 1 174 ? 6.948 6.328 -10.783 1.00 94.06 174 ALA A CA 1
ATOM 1328 C C . ALA A 1 174 ? 6.753 7.517 -9.828 1.00 94.06 174 ALA A C 1
ATOM 1330 O O . ALA A 1 174 ? 7.040 7.428 -8.631 1.00 94.06 174 ALA A O 1
ATOM 1331 N N . VAL A 1 175 ? 6.236 8.611 -10.383 1.00 93.94 175 VAL A N 1
ATOM 1332 C CA . VAL A 1 175 ? 5.835 9.827 -9.667 1.00 93.94 175 VAL A CA 1
ATOM 1333 C C . VAL A 1 175 ? 4.309 9.914 -9.638 1.00 93.94 175 VAL A C 1
ATOM 1335 O O . VAL A 1 175 ? 3.673 9.649 -10.665 1.00 93.94 175 VAL A O 1
ATOM 1338 N N . ALA A 1 176 ? 3.721 10.235 -8.486 1.00 95.12 176 ALA A N 1
ATOM 1339 C CA . ALA A 1 176 ? 2.270 10.247 -8.294 1.00 95.12 176 ALA A CA 1
ATOM 1340 C C . ALA A 1 176 ? 1.824 11.148 -7.134 1.00 95.12 176 ALA A C 1
ATOM 1342 O O . ALA A 1 176 ? 2.532 11.274 -6.137 1.00 95.12 176 ALA A O 1
ATOM 1343 N N . GLU A 1 177 ? 0.619 11.705 -7.219 1.00 94.19 177 GLU A N 1
ATOM 1344 C CA . GLU A 1 177 ? 0.027 12.495 -6.137 1.00 94.19 177 GLU A CA 1
ATOM 1345 C C . GLU A 1 177 ? -0.633 11.595 -5.062 1.00 94.19 177 GLU A C 1
ATOM 1347 O O . GLU A 1 177 ? -0.753 10.375 -5.201 1.00 94.19 177 GLU A O 1
ATOM 1352 N N . CYS A 1 178 ? -1.039 12.182 -3.932 1.00 93.50 178 CYS A N 1
ATOM 1353 C CA . CYS A 1 178 ? -1.594 11.471 -2.775 1.00 93.50 178 CYS A CA 1
ATOM 1354 C C . CYS A 1 178 ? -2.813 10.590 -3.104 1.00 93.50 178 CYS A C 1
ATOM 1356 O O . CYS A 1 178 ? -2.973 9.503 -2.539 1.00 93.50 178 CYS A O 1
ATOM 1358 N N . ASP A 1 179 ? -3.646 11.027 -4.043 1.00 93.44 179 ASP A N 1
ATOM 1359 C CA . ASP A 1 179 ? -4.850 10.334 -4.477 1.00 93.44 179 ASP A CA 1
ATOM 1360 C C . ASP A 1 179 ? -4.552 9.154 -5.404 1.00 93.44 179 ASP A C 1
ATOM 1362 O O . ASP A 1 179 ? -5.145 8.084 -5.245 1.00 93.44 179 ASP A O 1
ATOM 1366 N N . GLU A 1 180 ? -3.592 9.304 -6.309 1.00 96.50 180 GLU A N 1
ATOM 1367 C CA . GLU A 1 180 ? -3.065 8.235 -7.154 1.00 96.50 180 GLU A CA 1
ATOM 1368 C C . GLU A 1 180 ? -2.369 7.149 -6.320 1.00 96.50 180 GLU A C 1
ATOM 1370 O O . GLU A 1 180 ? -2.614 5.958 -6.539 1.00 96.50 180 GLU A O 1
ATOM 1375 N N . LEU A 1 181 ? -1.561 7.535 -5.324 1.00 96.50 181 LEU A N 1
ATOM 1376 C CA . LEU A 1 181 ? -0.910 6.604 -4.391 1.00 96.50 181 LEU A CA 1
ATOM 1377 C C . LEU A 1 181 ? -1.937 5.857 -3.527 1.00 96.50 181 LEU A C 1
ATOM 1379 O O . LEU A 1 181 ? -1.858 4.633 -3.382 1.00 96.50 181 LEU A O 1
ATOM 1383 N N . SER A 1 182 ? -2.940 6.566 -3.001 1.00 96.25 182 SER A N 1
ATOM 1384 C CA . SER A 1 182 ? -4.034 5.961 -2.228 1.00 96.25 182 SER A CA 1
ATOM 1385 C C . SER A 1 182 ? -4.867 5.003 -3.083 1.00 96.25 182 SER A C 1
ATOM 1387 O O . SER A 1 182 ? -5.273 3.934 -2.619 1.00 96.25 182 SER A O 1
ATOM 1389 N N . ALA A 1 183 ? -5.106 5.351 -4.349 1.00 97.25 183 ALA A N 1
ATOM 1390 C CA . ALA A 1 183 ? -5.807 4.491 -5.292 1.00 97.25 183 ALA A CA 1
ATOM 1391 C C . ALA A 1 183 ? -4.986 3.254 -5.675 1.00 97.25 183 ALA A C 1
ATOM 1393 O O . ALA A 1 183 ? -5.545 2.159 -5.752 1.00 97.25 183 ALA A O 1
ATOM 1394 N N . LEU A 1 184 ? -3.671 3.395 -5.866 1.00 98.12 184 LEU A N 1
ATOM 1395 C CA . LEU A 1 184 ? -2.777 2.265 -6.108 1.00 98.12 184 LEU A CA 1
ATOM 1396 C C . LEU A 1 184 ? -2.771 1.307 -4.914 1.00 98.12 184 LEU A C 1
ATOM 1398 O O . LEU A 1 184 ? -2.924 0.101 -5.112 1.00 98.12 184 LEU A O 1
ATOM 1402 N N . PHE A 1 185 ? -2.653 1.831 -3.691 1.00 98.25 185 PHE A N 1
ATOM 1403 C CA . PHE A 1 185 ? -2.788 1.035 -2.472 1.00 98.25 185 PHE A CA 1
ATOM 1404 C C . PHE A 1 185 ? -4.110 0.263 -2.466 1.00 98.25 185 PHE A C 1
ATOM 1406 O O . PHE A 1 185 ? -4.113 -0.959 -2.316 1.00 98.25 185 PHE A O 1
ATOM 1413 N N . ALA A 1 186 ? -5.232 0.958 -2.672 1.00 98.19 186 ALA A N 1
ATOM 1414 C CA . ALA A 1 186 ? -6.554 0.346 -2.637 1.00 98.19 186 ALA A CA 1
ATOM 1415 C C . ALA A 1 186 ? -6.724 -0.728 -3.721 1.00 98.19 186 ALA A C 1
ATOM 1417 O O . ALA A 1 186 ? -7.298 -1.788 -3.462 1.00 98.19 186 ALA A O 1
ATOM 1418 N N . PHE A 1 187 ? -6.178 -0.487 -4.916 1.00 98.00 187 PHE A N 1
ATOM 1419 C CA . PHE A 1 187 ? -6.126 -1.470 -5.989 1.00 98.00 187 PHE A CA 1
ATOM 1420 C C . PHE A 1 187 ? -5.334 -2.713 -5.564 1.00 98.00 187 PHE A C 1
ATOM 1422 O O . PHE A 1 187 ? -5.874 -3.816 -5.631 1.00 98.00 187 PHE A O 1
ATOM 1429 N N . VAL A 1 188 ? -4.090 -2.562 -5.096 1.00 98.31 188 VAL A N 1
ATOM 1430 C CA . VAL A 1 188 ? -3.228 -3.693 -4.703 1.00 98.31 188 VAL A CA 1
ATOM 1431 C C . VAL A 1 188 ? -3.829 -4.467 -3.527 1.00 98.31 188 VAL A C 1
ATOM 1433 O O . VAL A 1 188 ? -3.943 -5.689 -3.606 1.00 98.31 188 VAL A O 1
ATOM 1436 N N . ALA A 1 189 ? -4.297 -3.780 -2.482 1.00 98.38 189 ALA A N 1
ATOM 1437 C CA . ALA A 1 189 ? -4.944 -4.404 -1.328 1.00 98.38 189 ALA A CA 1
ATOM 1438 C C . ALA A 1 189 ? -6.189 -5.208 -1.742 1.00 98.38 189 ALA A C 1
ATOM 1440 O O . ALA A 1 189 ? -6.341 -6.365 -1.346 1.00 98.38 189 ALA A O 1
ATOM 1441 N N . GLY A 1 190 ? -7.031 -4.646 -2.616 1.00 97.94 190 GLY A N 1
ATOM 1442 C CA . GLY A 1 190 ? -8.194 -5.345 -3.166 1.00 97.94 190 GLY A CA 1
ATOM 1443 C C . GLY A 1 190 ? -7.826 -6.595 -3.970 1.00 97.94 190 GLY A C 1
ATOM 1444 O O . GLY A 1 190 ? -8.538 -7.598 -3.921 1.00 97.94 190 GLY A O 1
ATOM 1445 N N . ARG A 1 191 ? -6.693 -6.577 -4.685 1.00 97.62 191 ARG A N 1
ATOM 1446 C CA . ARG A 1 191 ? -6.176 -7.749 -5.416 1.00 97.62 191 ARG A CA 1
ATOM 1447 C C . ARG A 1 191 ? -5.590 -8.824 -4.510 1.00 97.62 191 ARG A C 1
ATOM 1449 O O . ARG A 1 191 ? -5.693 -9.994 -4.857 1.00 97.62 191 ARG A O 1
ATOM 1456 N N . LEU A 1 192 ? -5.067 -8.438 -3.351 1.00 98.00 192 LEU A N 1
ATOM 1457 C CA . LEU A 1 192 ? -4.685 -9.354 -2.274 1.00 98.00 192 LEU A CA 1
ATOM 1458 C C . LEU A 1 192 ? -5.906 -9.862 -1.479 1.00 98.00 192 LEU A C 1
ATOM 1460 O O . LEU A 1 192 ? -5.764 -10.620 -0.528 1.00 98.00 192 LEU A O 1
ATOM 1464 N N . GLY A 1 193 ? -7.126 -9.465 -1.851 1.00 97.12 193 GLY A N 1
ATOM 1465 C CA . GLY A 1 193 ? -8.362 -9.947 -1.234 1.00 97.12 193 GLY A CA 1
ATOM 1466 C C . GLY A 1 193 ? -8.835 -9.144 -0.022 1.00 97.12 193 GLY A C 1
ATOM 1467 O O . GLY A 1 193 ? -9.853 -9.506 0.567 1.00 97.12 193 GLY A O 1
ATOM 1468 N N . VAL A 1 194 ? -8.160 -8.042 0.322 1.00 97.88 194 VAL A N 1
ATOM 1469 C CA . VAL A 1 194 ? -8.612 -7.130 1.381 1.00 97.88 194 VAL A CA 1
ATOM 1470 C C . VAL A 1 194 ? -9.866 -6.394 0.908 1.00 97.88 194 VAL A C 1
ATOM 1472 O O . VAL A 1 194 ? -9.916 -5.861 -0.201 1.00 97.88 194 VAL A O 1
ATOM 1475 N N . ARG A 1 195 ? -10.894 -6.341 1.757 1.00 96.38 195 ARG A N 1
ATOM 1476 C CA . ARG A 1 195 ? -12.154 -5.635 1.472 1.00 96.38 195 ARG A CA 1
ATOM 1477 C C . ARG A 1 195 ? -12.263 -4.336 2.257 1.00 96.38 195 ARG A C 1
ATOM 1479 O O . ARG A 1 195 ? -11.516 -4.103 3.203 1.00 96.38 195 ARG A O 1
ATOM 1486 N N . HIS A 1 196 ? -13.234 -3.503 1.882 1.00 97.00 196 HIS A N 1
ATOM 1487 C CA . HIS A 1 196 ? -13.571 -2.269 2.605 1.00 97.00 196 HIS A CA 1
ATOM 1488 C C . HIS A 1 196 ? -12.416 -1.262 2.698 1.00 97.00 196 HIS A C 1
ATOM 1490 O O . HIS A 1 196 ? -12.322 -0.485 3.650 1.00 97.00 196 HIS A O 1
ATOM 1496 N N . VAL A 1 197 ? -11.561 -1.258 1.676 1.00 97.81 197 VAL A N 1
ATOM 1497 C CA . VAL A 1 197 ? -10.577 -0.204 1.452 1.00 97.81 197 VAL A CA 1
ATOM 1498 C C . VAL A 1 197 ? -11.201 0.859 0.560 1.00 97.81 197 VAL A C 1
ATOM 1500 O O . VAL A 1 197 ? -11.743 0.547 -0.502 1.00 97.81 197 VAL A O 1
ATOM 1503 N N . GLY A 1 198 ? -11.159 2.113 0.990 1.00 96.56 198 GLY A N 1
ATOM 1504 C CA . GLY A 1 198 ? -11.720 3.245 0.263 1.00 96.56 198 GLY A CA 1
ATOM 1505 C C . GLY A 1 198 ? -10.816 4.467 0.296 1.00 96.56 198 GLY A C 1
ATOM 1506 O O . GLY A 1 198 ? -9.741 4.443 0.891 1.00 96.56 198 GLY A O 1
ATOM 1507 N N . LEU A 1 199 ? -11.280 5.535 -0.350 1.00 95.00 199 LEU A N 1
ATOM 1508 C CA . LEU A 1 199 ? -10.601 6.829 -0.386 1.00 95.00 199 LEU A CA 1
ATOM 1509 C C . LEU A 1 199 ? -11.326 7.835 0.511 1.00 95.00 199 LEU A C 1
ATOM 1511 O O . LEU A 1 199 ? -12.562 7.899 0.542 1.00 95.00 199 LEU A O 1
ATOM 1515 N N . PHE A 1 200 ? -10.541 8.617 1.233 1.00 92.56 200 PHE A N 1
ATOM 1516 C CA . PHE A 1 200 ? -10.970 9.586 2.226 1.00 92.56 200 PHE A CA 1
ATOM 1517 C C . PHE A 1 200 ? -10.334 10.940 1.917 1.00 92.56 200 PHE A C 1
ATOM 1519 O O . PHE A 1 200 ? -9.134 11.006 1.669 1.00 92.56 200 PHE A O 1
ATOM 1526 N N . TRP A 1 201 ? -11.140 12.003 1.938 1.00 91.06 201 TRP A N 1
ATOM 1527 C CA . TRP A 1 201 ? -10.698 13.379 1.716 1.00 91.06 201 TRP A CA 1
ATOM 1528 C C . TRP A 1 201 ? -10.635 14.131 3.053 1.00 91.06 201 TRP A C 1
ATOM 1530 O O . TRP A 1 201 ? -11.607 14.804 3.408 1.00 91.06 201 TRP A O 1
ATOM 1540 N N . PRO A 1 202 ? -9.533 14.028 3.824 1.00 79.25 202 PRO A N 1
ATOM 1541 C CA . PRO A 1 202 ? -9.383 14.788 5.067 1.00 79.25 202 PRO A CA 1
ATOM 1542 C C . PRO A 1 202 ? -9.371 16.302 4.824 1.00 79.25 202 PRO A C 1
ATOM 1544 O O . PRO A 1 202 ? -9.771 17.077 5.691 1.00 79.25 202 PRO A O 1
ATOM 1547 N N . GLN A 1 203 ? -8.914 16.726 3.643 1.00 79.56 203 GLN A N 1
ATOM 1548 C CA . GLN A 1 203 ? -8.875 18.114 3.192 1.00 79.56 203 GLN A CA 1
ATOM 1549 C C . GLN A 1 203 ? -9.253 18.182 1.705 1.00 79.56 203 GLN A C 1
ATOM 1551 O O . GLN A 1 203 ? -9.261 17.174 1.002 1.00 79.56 203 GLN A O 1
ATOM 1556 N 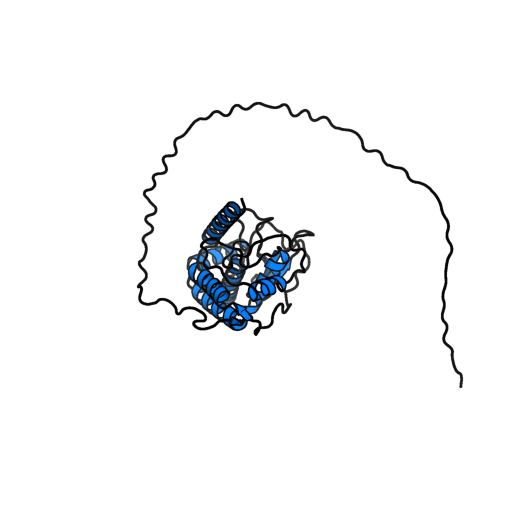N . TRP A 1 204 ? -9.589 19.375 1.209 1.00 76.38 204 TRP A N 1
ATOM 1557 C CA . TRP A 1 204 ? -10.124 19.566 -0.149 1.00 76.38 204 TRP A CA 1
ATOM 1558 C C . TRP A 1 204 ? -9.154 19.160 -1.273 1.00 76.38 204 TRP A C 1
ATOM 1560 O O . TRP A 1 204 ? -9.602 18.828 -2.368 1.00 76.38 204 TRP A O 1
ATOM 1570 N N . ASN A 1 205 ? -7.851 19.177 -0.999 1.00 75.25 205 ASN A N 1
ATOM 1571 C CA . ASN A 1 205 ? -6.756 18.854 -1.914 1.00 75.25 205 ASN A CA 1
ATOM 1572 C C . ASN A 1 205 ? -5.964 17.614 -1.480 1.00 75.25 205 ASN A C 1
ATOM 1574 O O . ASN A 1 205 ? -4.853 17.412 -1.956 1.00 75.25 205 ASN A O 1
ATOM 1578 N N . HIS A 1 206 ? -6.480 16.820 -0.541 1.00 82.50 206 HIS A N 1
ATOM 1579 C CA . HIS A 1 206 ? -5.741 15.679 -0.027 1.00 82.50 206 HIS A CA 1
ATOM 1580 C C . HIS A 1 206 ? -6.614 14.439 0.032 1.00 82.50 206 HIS A C 1
ATOM 1582 O O . HIS A 1 206 ? -7.759 14.497 0.480 1.00 82.50 206 HIS A O 1
ATOM 1588 N N . VAL A 1 207 ? -6.053 13.317 -0.408 1.00 89.19 207 VAL A N 1
ATOM 1589 C CA . VAL A 1 207 ? -6.702 12.013 -0.382 1.00 89.19 207 VAL A CA 1
ATOM 1590 C C . VAL A 1 207 ? -5.801 11.027 0.326 1.00 89.19 207 VAL A C 1
ATOM 1592 O O . VAL A 1 207 ? -4.609 10.935 0.042 1.00 89.19 207 VAL A O 1
ATOM 1595 N N . VAL A 1 208 ? -6.413 10.272 1.226 1.00 92.50 208 VAL A N 1
ATOM 1596 C CA . VAL A 1 208 ? -5.779 9.205 1.986 1.00 92.50 208 VAL A CA 1
ATOM 1597 C C . VAL A 1 208 ? -6.626 7.948 1.851 1.00 92.50 208 VAL A C 1
ATOM 1599 O O . VAL A 1 208 ? -7.855 8.016 1.758 1.00 92.50 208 VAL A O 1
ATOM 1602 N N . ALA A 1 209 ? -5.998 6.779 1.840 1.00 95.75 209 ALA A N 1
ATOM 1603 C CA . ALA A 1 209 ? -6.739 5.533 1.890 1.00 95.75 209 ALA A CA 1
ATOM 1604 C C . ALA A 1 209 ? -7.210 5.219 3.318 1.00 95.75 209 ALA A C 1
ATOM 1606 O O . ALA A 1 209 ? -6.567 5.556 4.311 1.00 95.75 209 ALA A O 1
ATOM 1607 N N . VAL A 1 210 ? -8.347 4.540 3.428 1.00 97.31 210 VAL A N 1
ATOM 1608 C CA . VAL A 1 210 ? -8.884 4.060 4.705 1.00 97.31 210 VAL A CA 1
ATOM 1609 C C . VAL A 1 210 ? -9.291 2.611 4.556 1.00 97.31 210 VAL A C 1
ATOM 1611 O O . VAL A 1 210 ? -10.042 2.266 3.644 1.00 97.31 210 VAL A O 1
ATOM 1614 N N . TRP A 1 211 ? -8.831 1.774 5.477 1.00 98.38 211 TRP A N 1
ATOM 1615 C CA . TRP A 1 211 ? -9.283 0.397 5.620 1.00 98.38 211 TRP A CA 1
ATOM 1616 C C . TRP A 1 211 ? -10.306 0.320 6.753 1.00 98.38 211 TRP A C 1
ATOM 1618 O O . TRP A 1 211 ? -10.035 0.749 7.873 1.00 98.38 211 TRP A O 1
ATOM 1628 N N . THR A 1 212 ? -11.509 -0.171 6.456 1.00 98.06 212 THR A N 1
ATOM 1629 C CA . THR A 1 212 ? -12.570 -0.317 7.461 1.00 98.06 212 THR A CA 1
ATOM 1630 C C . THR A 1 212 ? -12.701 -1.768 7.892 1.00 98.06 212 THR A C 1
ATOM 1632 O O . THR A 1 212 ? -12.929 -2.648 7.064 1.00 98.06 212 THR A O 1
ATOM 1635 N N . VAL A 1 213 ? -12.634 -1.999 9.196 1.00 97.06 213 VAL A N 1
ATOM 1636 C CA . VAL A 1 213 ? -12.871 -3.300 9.830 1.00 97.06 213 VAL A CA 1
ATOM 1637 C C . VAL A 1 213 ? -14.077 -3.204 10.758 1.00 97.06 213 VAL A C 1
ATOM 1639 O O . VAL A 1 213 ? -14.575 -2.111 11.018 1.00 97.06 213 VAL A O 1
ATOM 1642 N N . GLN A 1 214 ? -14.582 -4.340 11.227 1.00 94.00 214 GLN A N 1
ATOM 1643 C CA . GLN A 1 214 ? -15.670 -4.379 12.206 1.00 94.00 214 GLN A CA 1
ATOM 1644 C C . GLN A 1 214 ? -15.097 -4.786 13.561 1.00 94.00 214 GLN A C 1
ATOM 1646 O O . GLN A 1 214 ? -14.328 -5.746 13.629 1.00 94.00 214 GLN A O 1
ATOM 1651 N N . SER A 1 215 ? -15.468 -4.081 14.627 1.00 92.06 215 SER A N 1
ATOM 1652 C CA . SER A 1 215 ? -15.272 -4.568 15.996 1.00 92.06 215 SER A CA 1
ATOM 1653 C C . SER A 1 215 ? -16.253 -5.704 16.318 1.00 92.06 215 SER A C 1
ATOM 1655 O O . SER A 1 215 ? -17.153 -6.014 15.534 1.00 92.06 215 SER A O 1
ATOM 1657 N N . GLU A 1 216 ? -16.089 -6.341 17.482 1.00 87.75 216 GLU A N 1
ATOM 1658 C CA . GLU A 1 216 ? -16.927 -7.478 17.906 1.00 87.75 216 GLU A CA 1
ATOM 1659 C C . GLU A 1 216 ? -18.425 -7.146 17.974 1.00 87.75 216 GLU A C 1
ATOM 1661 O O . GLU A 1 216 ? -19.268 -7.998 17.700 1.00 87.75 216 GLU A O 1
ATOM 1666 N N . ASP A 1 217 ? -18.766 -5.904 18.311 1.00 90.06 217 ASP A N 1
ATOM 1667 C CA . ASP A 1 217 ? -20.140 -5.395 18.376 1.00 90.06 217 ASP A CA 1
ATOM 1668 C C . ASP A 1 217 ? -20.704 -4.975 17.003 1.00 90.06 217 ASP A C 1
ATOM 1670 O O . ASP A 1 217 ? -21.843 -4.514 16.911 1.00 90.06 217 ASP A O 1
ATOM 1674 N N . GLY A 1 218 ? -19.927 -5.144 15.929 1.00 89.38 218 GLY A N 1
ATOM 1675 C CA . GLY A 1 218 ? -20.295 -4.744 14.573 1.00 89.38 218 GLY A CA 1
ATOM 1676 C C . GLY A 1 218 ? -20.161 -3.244 14.309 1.00 89.38 218 GLY A C 1
ATOM 1677 O O . GLY A 1 218 ? -20.676 -2.766 13.293 1.00 89.38 218 GLY A O 1
ATOM 1678 N N . THR A 1 219 ? -19.503 -2.496 15.199 1.00 93.44 219 THR A N 1
ATOM 1679 C CA . THR A 1 219 ? -19.196 -1.086 14.961 1.00 93.44 219 THR A CA 1
ATOM 1680 C C . THR A 1 219 ? -18.055 -0.969 13.934 1.00 93.44 219 THR A C 1
ATOM 1682 O O . THR A 1 219 ? -17.010 -1.609 14.073 1.00 93.44 219 THR A O 1
ATOM 1685 N N . PRO A 1 220 ? -18.209 -0.151 12.878 1.00 96.06 220 PRO A N 1
ATOM 1686 C CA . PRO A 1 220 ? -17.133 0.063 11.923 1.00 96.06 220 PRO A CA 1
ATOM 1687 C C . PRO A 1 220 ? -15.977 0.834 12.565 1.00 96.06 220 PRO A C 1
ATOM 1689 O O . PRO A 1 220 ? -16.167 1.926 13.095 1.00 96.06 220 PRO A O 1
ATOM 1692 N N . VAL A 1 221 ? -14.766 0.307 12.426 1.00 97.12 221 VAL A N 1
ATOM 1693 C CA . VAL A 1 221 ? -13.511 0.944 12.828 1.00 97.12 221 VAL A CA 1
ATOM 1694 C C . VAL A 1 221 ? -12.736 1.319 11.569 1.00 97.12 221 VAL A C 1
ATOM 1696 O O . VAL A 1 221 ? -12.452 0.471 10.723 1.00 97.12 221 VAL A O 1
ATOM 1699 N N . ARG A 1 222 ? -12.413 2.607 11.419 1.00 97.38 222 ARG A N 1
ATOM 1700 C CA . ARG A 1 222 ? -11.717 3.157 10.248 1.00 97.38 222 ARG A CA 1
ATOM 1701 C C . ARG A 1 222 ? -10.239 3.363 10.567 1.00 97.38 222 ARG A C 1
ATOM 1703 O O . ARG A 1 222 ? -9.899 4.162 11.435 1.00 97.38 222 ARG A O 1
ATOM 1710 N N . ILE A 1 223 ? -9.377 2.650 9.855 1.00 97.50 223 ILE A N 1
ATOM 1711 C CA . ILE A 1 223 ? -7.922 2.693 10.000 1.00 97.50 223 ILE A CA 1
ATOM 1712 C C . ILE A 1 223 ? -7.361 3.541 8.858 1.00 97.50 223 ILE A C 1
ATOM 1714 O O . ILE A 1 223 ? -7.550 3.208 7.686 1.00 97.50 223 ILE A O 1
ATOM 1718 N N . ILE A 1 224 ? -6.683 4.639 9.194 1.00 96.19 224 ILE A N 1
ATOM 1719 C CA . ILE A 1 224 ? -6.020 5.505 8.215 1.00 96.19 224 ILE A CA 1
ATOM 1720 C C . ILE A 1 224 ? -4.814 4.779 7.607 1.00 96.19 224 ILE A C 1
ATOM 1722 O O . ILE A 1 224 ? -4.004 4.193 8.329 1.00 96.19 224 ILE A O 1
ATOM 1726 N N . VAL A 1 225 ? -4.675 4.847 6.283 1.00 96.12 225 VAL A N 1
ATOM 1727 C CA . VAL A 1 225 ? -3.550 4.289 5.524 1.00 96.12 225 VAL A CA 1
ATOM 1728 C C . VAL A 1 225 ? -2.857 5.420 4.755 1.00 96.12 225 VAL A C 1
ATOM 1730 O O . VAL A 1 225 ? -3.253 5.741 3.632 1.00 96.12 225 VAL A O 1
ATOM 1733 N N . PRO A 1 226 ? -1.846 6.071 5.351 1.00 92.50 226 PRO A N 1
ATOM 1734 C CA . PRO A 1 226 ? -1.359 7.345 4.844 1.00 92.50 226 PRO A CA 1
ATOM 1735 C C . PRO A 1 226 ? -0.220 7.165 3.823 1.00 92.50 226 PRO A C 1
ATOM 1737 O O . PRO A 1 226 ? 0.956 7.047 4.164 1.00 92.50 226 PRO A O 1
ATOM 1740 N N . THR A 1 227 ? -0.573 7.086 2.537 1.00 91.00 227 THR A N 1
ATOM 1741 C CA . THR A 1 227 ? 0.347 6.680 1.455 1.00 91.00 227 THR A CA 1
ATOM 1742 C C . THR A 1 227 ? 1.322 7.763 0.977 1.00 91.00 227 THR A C 1
ATOM 1744 O O . THR A 1 227 ? 2.205 7.450 0.186 1.00 91.00 227 THR A O 1
ATOM 1747 N N . SER A 1 228 ? 1.207 9.010 1.436 1.00 84.50 228 SER A N 1
ATOM 1748 C CA . SER A 1 228 ? 2.114 10.121 1.092 1.00 84.50 228 SER A CA 1
ATOM 1749 C C . SER A 1 228 ? 2.574 10.862 2.345 1.00 84.50 228 SER A C 1
ATOM 1751 O O . SER A 1 228 ? 1.770 11.018 3.262 1.00 84.50 228 SER A O 1
ATOM 1753 N N . GLN A 1 229 ? 3.811 11.367 2.369 1.00 71.06 229 GLN A N 1
ATOM 1754 C CA . GLN A 1 229 ? 4.391 11.999 3.565 1.00 71.06 229 GLN A CA 1
ATOM 1755 C C . GLN A 1 229 ? 4.107 13.504 3.709 1.00 71.06 229 GLN A C 1
ATOM 1757 O O . GLN A 1 229 ? 4.280 14.034 4.798 1.00 71.06 229 GLN A O 1
ATOM 1762 N N . ILE A 1 230 ? 3.619 14.191 2.666 1.00 72.69 230 ILE A N 1
ATOM 1763 C CA . ILE A 1 230 ? 3.484 15.665 2.645 1.00 72.69 230 ILE A CA 1
ATOM 1764 C C . ILE A 1 230 ? 2.696 16.275 3.830 1.00 72.69 230 ILE A C 1
ATOM 1766 O O . ILE A 1 230 ? 2.934 17.422 4.198 1.00 72.69 230 ILE A O 1
ATOM 1770 N N . PHE A 1 231 ? 1.778 15.529 4.449 1.00 62.84 231 PHE A N 1
ATOM 1771 C CA . PHE A 1 231 ? 0.967 16.013 5.577 1.00 62.84 231 PHE A CA 1
ATOM 1772 C C . PHE A 1 231 ? 1.077 15.135 6.819 1.00 62.84 231 PHE A C 1
ATOM 1774 O O . PHE A 1 231 ? 0.185 15.156 7.663 1.00 62.84 231 PHE A O 1
ATOM 1781 N N . LEU A 1 232 ? 2.142 14.343 6.902 1.00 71.00 232 LEU A N 1
ATOM 1782 C CA . LEU A 1 232 ? 2.390 13.438 8.007 1.00 71.00 232 LEU A CA 1
ATOM 1783 C C . LEU A 1 232 ? 3.625 13.858 8.795 1.00 71.00 232 LEU A C 1
ATOM 1785 O O . LEU A 1 232 ? 4.570 14.413 8.243 1.00 71.00 232 LEU A O 1
ATOM 1789 N N . GLY A 1 233 ? 3.634 13.531 10.084 1.00 70.50 233 GLY A N 1
ATOM 1790 C CA . GLY A 1 233 ? 4.869 13.551 10.865 1.00 70.50 233 GLY A CA 1
ATOM 1791 C C . GLY A 1 233 ? 5.845 12.460 10.406 1.00 70.50 233 GLY A C 1
ATOM 1792 O O . GLY A 1 233 ? 5.438 11.447 9.836 1.00 70.50 233 GLY A O 1
ATOM 1793 N N . GLU A 1 234 ? 7.130 12.642 10.711 1.00 73.38 234 GLU A N 1
ATOM 1794 C CA . GLU A 1 234 ? 8.218 11.717 10.338 1.00 73.38 234 GLU A CA 1
ATOM 1795 C C . GLU A 1 234 ? 8.066 10.303 10.923 1.00 73.38 234 GLU A C 1
ATOM 1797 O O . GLU A 1 234 ? 8.664 9.356 10.409 1.00 73.38 234 GLU A O 1
ATOM 1802 N N . ASP A 1 235 ? 7.245 10.160 11.967 1.00 77.50 235 ASP A N 1
ATOM 1803 C CA . ASP A 1 235 ? 6.985 8.908 12.682 1.00 77.50 235 ASP A CA 1
ATOM 1804 C C . ASP A 1 235 ? 5.627 8.272 12.322 1.00 77.50 235 ASP A C 1
ATOM 1806 O O . ASP A 1 235 ? 5.228 7.259 12.906 1.00 77.50 235 ASP A O 1
ATOM 1810 N N . GLU A 1 236 ? 4.888 8.842 11.365 1.00 83.69 236 GLU A N 1
ATOM 1811 C CA . GLU A 1 236 ? 3.532 8.392 11.052 1.00 83.69 236 GLU A CA 1
ATOM 1812 C C . GLU A 1 236 ? 3.476 7.196 10.101 1.00 83.69 236 GLU A C 1
ATOM 1814 O O . GLU A 1 236 ? 4.050 7.149 9.003 1.00 83.69 236 GLU A O 1
ATOM 1819 N N . SER A 1 237 ? 2.653 6.230 10.493 1.00 87.25 237 SER A N 1
ATOM 1820 C CA . SER A 1 237 ? 2.518 4.965 9.789 1.00 87.25 237 SER A CA 1
ATOM 1821 C C . SER A 1 237 ? 1.060 4.491 9.742 1.00 87.25 237 SER A C 1
ATOM 1823 O O . SER A 1 237 ? 0.118 5.246 9.998 1.00 87.25 237 SER A O 1
ATOM 1825 N N . LEU A 1 238 ? 0.858 3.240 9.334 1.00 92.12 238 LEU A N 1
ATOM 1826 C CA . LEU A 1 238 ? -0.445 2.594 9.250 1.00 92.12 238 LEU A CA 1
ATOM 1827 C C . LEU A 1 238 ? -1.206 2.723 10.578 1.00 92.12 238 LEU A C 1
ATOM 1829 O O . LEU A 1 238 ? -0.737 2.276 11.623 1.00 92.12 238 LEU A O 1
ATOM 1833 N N . GLY A 1 239 ? -2.412 3.284 10.518 1.00 92.88 239 GLY A N 1
ATOM 1834 C CA . GLY A 1 239 ? -3.266 3.493 11.686 1.00 92.88 239 GLY A CA 1
ATOM 1835 C C . GLY A 1 239 ? -3.034 4.799 12.446 1.00 92.88 239 GLY A C 1
ATOM 1836 O O . GLY A 1 239 ? -3.604 4.935 13.532 1.00 92.88 239 GLY A O 1
ATOM 1837 N N . THR A 1 240 ? -2.268 5.736 11.871 1.00 90.88 240 THR A N 1
ATOM 1838 C CA . THR A 1 240 ? -2.091 7.114 12.364 1.00 90.88 240 THR A CA 1
ATOM 1839 C C . THR A 1 240 ? -3.394 7.766 12.842 1.00 90.88 240 THR A C 1
ATOM 1841 O O . THR A 1 240 ? -4.483 7.497 12.322 1.00 90.88 240 THR A O 1
ATOM 1844 N N . GLU A 1 241 ? -3.267 8.652 13.829 1.00 90.50 241 GLU A N 1
ATOM 1845 C CA . GLU A 1 241 ? -4.363 9.436 14.410 1.00 90.50 241 GLU A CA 1
ATOM 1846 C C . GLU A 1 241 ? -4.360 10.901 13.959 1.00 90.50 241 GLU A C 1
ATOM 1848 O O . GLU A 1 241 ? -5.209 11.676 14.394 1.00 90.50 241 GLU A O 1
ATOM 1853 N N . GLN A 1 242 ? -3.449 11.295 13.061 1.00 88.19 242 GLN A N 1
ATOM 1854 C CA . GLN A 1 242 ? -3.368 12.678 12.574 1.00 88.19 242 GLN A CA 1
ATOM 1855 C C . GLN A 1 242 ? -4.609 13.128 11.799 1.00 88.19 242 GLN A C 1
ATOM 1857 O O . GLN A 1 242 ? -4.911 14.321 11.737 1.00 88.19 242 GLN A O 1
ATOM 1862 N N . PHE A 1 243 ? -5.349 12.178 11.229 1.00 89.50 243 PHE A N 1
ATOM 1863 C CA . PHE A 1 243 ? -6.615 12.447 10.569 1.00 89.50 243 PHE A CA 1
ATOM 1864 C C . PHE A 1 243 ? -7.762 11.766 11.302 1.00 89.50 243 PHE A C 1
ATOM 1866 O O . PHE A 1 243 ? -7.694 10.576 11.601 1.00 89.50 243 PHE A O 1
ATOM 1873 N N . ASP A 1 244 ? -8.857 12.501 11.499 1.00 91.56 244 ASP A N 1
ATOM 1874 C CA . ASP A 1 244 ? -10.121 11.917 11.934 1.00 91.56 244 ASP A CA 1
ATOM 1875 C C . ASP A 1 244 ? -10.875 11.326 10.722 1.00 91.56 244 ASP A C 1
ATOM 1877 O O . ASP A 1 244 ? -11.430 12.088 9.912 1.00 91.56 244 ASP A O 1
ATOM 1881 N N . PRO A 1 245 ? -10.957 9.982 10.588 1.00 92.56 245 PRO A N 1
ATOM 1882 C CA . PRO A 1 245 ? -11.635 9.334 9.467 1.00 92.56 245 PRO A CA 1
ATOM 1883 C C . PRO A 1 245 ? -13.155 9.537 9.464 1.00 92.56 245 PRO A C 1
ATOM 1885 O O . PRO A 1 245 ? -13.824 9.081 8.530 1.00 92.56 245 PRO A O 1
ATOM 1888 N N . TRP A 1 246 ? -13.735 10.156 10.496 1.00 94.94 246 TRP A N 1
ATOM 1889 C CA . TRP A 1 246 ? -15.178 10.372 10.639 1.00 94.94 246 TRP A CA 1
ATOM 1890 C C . TRP A 1 246 ? -15.658 11.739 10.165 1.00 94.94 246 TRP A C 1
ATOM 1892 O O . TRP A 1 246 ? -16.866 11.942 10.014 1.00 94.94 246 TRP A O 1
ATOM 1902 N N . THR A 1 247 ? -14.737 12.639 9.827 1.00 92.19 247 THR A N 1
ATOM 1903 C CA . THR A 1 247 ? -15.049 13.922 9.173 1.00 92.19 247 THR A CA 1
ATOM 1904 C C . THR A 1 247 ? -15.827 13.725 7.865 1.00 92.19 247 THR A C 1
ATOM 1906 O O . THR A 1 247 ? -16.714 14.515 7.530 1.00 92.19 247 THR A O 1
ATOM 1909 N N . GLN A 1 248 ? -15.583 12.616 7.160 1.00 92.06 248 GLN A N 1
ATOM 1910 C CA . GLN A 1 248 ? -16.375 12.178 6.014 1.00 92.06 248 GLN A CA 1
ATOM 1911 C C . GLN A 1 248 ? -17.435 11.150 6.439 1.00 92.06 248 GLN A C 1
ATOM 1913 O O . GLN A 1 248 ? -17.118 10.058 6.907 1.00 92.06 248 GLN A O 1
ATOM 1918 N N . LYS A 1 249 ? -18.720 11.446 6.200 1.00 91.25 249 LYS A N 1
ATOM 1919 C CA . LYS A 1 249 ? -19.838 10.564 6.605 1.00 91.25 249 LYS A CA 1
ATOM 1920 C C . LYS A 1 249 ? -19.706 9.139 6.060 1.00 91.25 249 LYS A C 1
ATOM 1922 O O . LYS A 1 249 ? -19.832 8.170 6.807 1.00 91.25 249 LYS A O 1
ATOM 1927 N N . THR A 1 250 ? -19.409 9.019 4.770 1.00 91.69 250 THR A N 1
ATOM 1928 C CA . THR A 1 250 ? -19.344 7.732 4.072 1.00 91.69 250 THR A CA 1
ATOM 1929 C C . THR A 1 250 ? -18.040 7.622 3.308 1.00 91.69 250 THR A C 1
ATOM 1931 O O . THR A 1 250 ? -17.725 8.493 2.502 1.00 91.69 250 THR A O 1
ATOM 1934 N N . ILE A 1 251 ? -17.315 6.528 3.517 1.00 94.62 251 ILE A N 1
ATOM 1935 C CA . ILE A 1 251 ? -16.168 6.134 2.699 1.00 94.62 251 ILE A CA 1
ATOM 1936 C C . ILE A 1 251 ? -16.623 4.937 1.872 1.00 94.62 251 ILE A C 1
ATOM 1938 O O . ILE A 1 251 ? -17.000 3.901 2.419 1.00 94.62 251 ILE A O 1
ATOM 1942 N N . TYR A 1 252 ? -16.668 5.112 0.554 1.00 93.31 252 TYR A N 1
ATOM 1943 C CA . TYR A 1 252 ? -17.032 4.034 -0.355 1.00 93.31 252 TYR A CA 1
ATOM 1944 C C . TYR A 1 252 ? -15.811 3.177 -0.653 1.00 93.31 252 TYR A C 1
ATOM 1946 O O . TYR A 1 252 ? -14.712 3.691 -0.858 1.00 93.31 252 TYR A O 1
ATOM 1954 N N . GLU A 1 253 ? -16.032 1.869 -0.719 1.00 95.88 253 GLU A N 1
ATOM 1955 C CA . GLU A 1 253 ? -15.016 0.925 -1.161 1.00 95.88 253 GLU A CA 1
ATOM 1956 C C . GLU A 1 253 ? -14.550 1.266 -2.582 1.00 95.88 253 GLU A C 1
ATOM 1958 O O . GLU A 1 253 ? -15.361 1.491 -3.491 1.00 95.88 253 GLU A O 1
ATOM 1963 N N . TYR A 1 254 ? -13.236 1.284 -2.779 1.00 96.50 254 TYR A N 1
ATOM 1964 C CA . TYR A 1 254 ? -12.620 1.522 -4.070 1.00 96.50 254 TYR A CA 1
ATOM 1965 C C . TYR A 1 254 ? -12.778 0.278 -4.950 1.00 96.50 254 TYR A C 1
ATOM 1967 O O . TYR A 1 254 ? -12.082 -0.720 -4.799 1.00 96.50 254 TYR A O 1
ATOM 1975 N N . ARG A 1 255 ? -13.735 0.325 -5.882 1.00 93.31 255 ARG A N 1
ATOM 1976 C CA . ARG A 1 255 ? -14.087 -0.809 -6.765 1.00 93.31 255 ARG A CA 1
ATOM 1977 C C . ARG A 1 255 ? -13.624 -0.641 -8.206 1.00 93.31 255 ARG A C 1
ATOM 1979 O O . ARG A 1 255 ? -14.023 -1.413 -9.084 1.00 93.31 255 ARG A O 1
ATOM 1986 N N . ARG A 1 256 ? -12.845 0.402 -8.485 1.00 93.25 256 ARG A N 1
ATOM 1987 C CA . ARG A 1 256 ? -12.373 0.663 -9.840 1.00 93.25 256 ARG A CA 1
ATOM 1988 C C . ARG A 1 256 ? -11.381 -0.424 -10.256 1.00 93.25 256 ARG A C 1
ATOM 1990 O O . ARG A 1 256 ? -10.548 -0.876 -9.480 1.00 93.25 256 ARG A O 1
ATOM 1997 N N . LYS A 1 257 ? -11.496 -0.849 -11.513 1.00 88.81 257 LYS A N 1
ATOM 1998 C CA . LYS A 1 257 ? -10.526 -1.730 -12.166 1.00 88.81 257 LYS A CA 1
ATOM 1999 C C . LYS A 1 257 ? -9.538 -0.861 -12.936 1.00 88.81 257 LYS A C 1
ATOM 2001 O O . LYS A 1 257 ? -9.768 -0.622 -14.118 1.00 88.81 257 LYS A O 1
ATOM 2006 N N . ASP A 1 258 ? -8.507 -0.368 -12.257 1.00 91.62 258 ASP A N 1
ATOM 2007 C CA . ASP A 1 258 ? -7.504 0.538 -12.843 1.00 91.62 258 ASP A CA 1
ATOM 2008 C C . ASP A 1 258 ? -6.805 -0.136 -14.030 1.00 91.62 258 ASP A C 1
ATOM 2010 O O . ASP A 1 258 ? -6.927 0.297 -15.175 1.00 91.62 258 ASP A O 1
ATOM 2014 N N . VAL A 1 259 ? -6.217 -1.312 -13.792 1.00 95.12 259 VAL A N 1
ATOM 2015 C CA . VAL A 1 259 ? -5.718 -2.197 -14.851 1.00 95.12 259 VAL A CA 1
ATOM 2016 C C . VAL A 1 259 ? -6.305 -3.604 -14.760 1.00 95.12 259 VAL A C 1
ATOM 2018 O O . VAL A 1 259 ? -6.754 -4.078 -13.710 1.00 95.12 259 VAL A O 1
ATOM 2021 N N . LYS A 1 260 ? -6.330 -4.285 -15.911 1.00 95.75 260 LYS A N 1
ATOM 2022 C CA . LYS A 1 260 ? -6.726 -5.695 -16.019 1.00 95.75 260 LYS A CA 1
ATOM 2023 C C . LYS A 1 260 ? -5.587 -6.598 -15.548 1.00 95.75 260 LYS A C 1
ATOM 2025 O O . LYS A 1 260 ? -4.428 -6.244 -15.688 1.00 95.75 260 LYS A O 1
ATOM 2030 N N . ASP A 1 261 ? -5.931 -7.804 -15.127 1.00 94.50 261 ASP A N 1
ATOM 2031 C CA . ASP A 1 261 ? -5.017 -8.855 -14.655 1.00 94.50 261 ASP A CA 1
ATOM 2032 C C . ASP A 1 261 ? -3.902 -9.139 -15.668 1.00 94.50 261 ASP A C 1
ATOM 2034 O O . ASP A 1 261 ? -2.731 -9.205 -15.322 1.00 94.50 261 ASP A O 1
ATOM 2038 N N . GLY A 1 262 ? -4.259 -9.199 -16.955 1.00 96.12 262 GLY A N 1
ATOM 2039 C CA . GLY A 1 262 ? -3.306 -9.391 -18.047 1.00 96.12 262 GLY A CA 1
ATOM 2040 C C . GLY A 1 262 ? -2.533 -8.144 -18.487 1.00 96.12 262 GLY A C 1
ATOM 2041 O O . GLY A 1 262 ? -1.824 -8.221 -19.492 1.00 96.12 262 GLY A O 1
ATOM 2042 N N . HIS A 1 263 ? -2.688 -6.995 -17.816 1.00 95.75 263 HIS A N 1
ATOM 2043 C CA . HIS A 1 263 ? -1.812 -5.842 -18.036 1.00 95.75 263 HIS A CA 1
ATOM 2044 C C . HIS A 1 263 ? -0.374 -6.239 -17.704 1.00 95.75 263 HIS A C 1
ATOM 2046 O O . HIS A 1 263 ? -0.155 -7.039 -16.800 1.00 95.75 263 HIS A O 1
ATOM 2052 N N . ARG A 1 264 ? 0.596 -5.721 -18.461 1.00 95.00 264 ARG A N 1
ATOM 2053 C CA . ARG A 1 264 ? 1.994 -6.140 -18.367 1.00 95.00 264 ARG A CA 1
ATOM 2054 C C . ARG A 1 264 ? 2.895 -4.966 -18.032 1.00 95.00 264 ARG A C 1
ATOM 2056 O O . ARG A 1 264 ? 2.832 -3.951 -18.721 1.00 95.00 264 ARG A O 1
ATOM 2063 N N . ILE A 1 265 ? 3.766 -5.164 -17.051 1.00 94.50 265 ILE A N 1
ATOM 2064 C CA . ILE A 1 265 ? 4.865 -4.253 -16.723 1.00 94.50 265 ILE A CA 1
ATOM 2065 C C . ILE A 1 265 ? 6.202 -4.890 -17.096 1.00 94.50 265 ILE A C 1
ATOM 2067 O O . ILE A 1 265 ? 6.264 -6.068 -17.474 1.00 94.50 265 ILE A O 1
ATOM 2071 N N . ASP A 1 266 ? 7.269 -4.100 -17.041 1.00 92.69 266 ASP A N 1
ATOM 2072 C CA . ASP A 1 266 ? 8.614 -4.617 -17.243 1.00 92.69 266 ASP A CA 1
ATOM 2073 C C . ASP A 1 266 ? 8.983 -5.698 -16.216 1.00 92.69 266 ASP A C 1
ATOM 2075 O O . ASP A 1 266 ? 8.676 -5.571 -15.030 1.00 92.69 266 ASP A O 1
ATOM 2079 N N . ALA A 1 267 ? 9.592 -6.795 -16.676 1.00 92.19 267 ALA A N 1
ATOM 2080 C CA . ALA A 1 267 ? 9.929 -7.904 -15.789 1.00 92.19 267 ALA A CA 1
ATOM 2081 C C . ALA A 1 267 ? 11.046 -7.554 -14.807 1.00 92.19 267 ALA A C 1
ATOM 2083 O O . ALA A 1 267 ? 11.066 -8.095 -13.704 1.00 92.19 267 ALA A O 1
ATOM 2084 N N . GLU A 1 268 ? 11.964 -6.665 -15.179 1.00 91.12 268 GLU A N 1
ATOM 2085 C CA . GLU A 1 268 ? 13.023 -6.213 -14.284 1.00 91.12 268 GLU A CA 1
ATOM 2086 C C . GLU A 1 268 ? 12.452 -5.353 -13.159 1.00 91.12 268 GLU A C 1
ATOM 2088 O O . GLU A 1 268 ? 12.757 -5.575 -11.988 1.00 91.12 268 GLU A O 1
ATOM 2093 N N . LEU A 1 269 ? 11.511 -4.469 -13.494 1.00 93.06 269 LEU A N 1
ATOM 2094 C CA . LEU A 1 269 ? 10.764 -3.698 -12.507 1.00 93.06 269 LEU A CA 1
ATOM 2095 C C . LEU A 1 269 ? 9.933 -4.603 -11.581 1.00 93.06 269 LEU A C 1
ATOM 2097 O O . LEU A 1 269 ? 9.963 -4.450 -10.361 1.00 93.06 269 LEU A O 1
ATOM 2101 N N . ALA A 1 270 ? 9.226 -5.590 -12.139 1.00 94.88 270 ALA A N 1
ATOM 2102 C CA . ALA A 1 270 ? 8.473 -6.559 -11.343 1.00 94.88 270 ALA A CA 1
ATOM 2103 C C . ALA A 1 270 ? 9.387 -7.384 -10.417 1.00 94.88 270 ALA A C 1
ATOM 2105 O O . ALA A 1 270 ? 9.043 -7.628 -9.259 1.00 94.88 270 ALA A O 1
ATOM 2106 N N . ARG A 1 271 ? 10.572 -7.790 -10.898 1.00 94.25 271 ARG A N 1
ATOM 2107 C CA . ARG A 1 271 ? 11.602 -8.445 -10.076 1.00 94.25 271 ARG A CA 1
ATOM 2108 C C . ARG A 1 271 ? 12.050 -7.545 -8.939 1.00 94.25 271 ARG A C 1
ATOM 2110 O O . ARG A 1 271 ? 12.077 -8.001 -7.798 1.00 94.25 271 ARG A O 1
ATOM 2117 N N . PHE A 1 272 ? 12.352 -6.285 -9.235 1.00 93.00 272 PHE A N 1
ATOM 2118 C CA . PHE A 1 272 ? 12.721 -5.296 -8.231 1.00 93.00 272 PHE A CA 1
ATOM 2119 C C . PHE A 1 272 ? 11.651 -5.197 -7.132 1.00 93.00 272 PHE A C 1
ATOM 2121 O O . PHE A 1 272 ? 11.979 -5.347 -5.954 1.00 93.00 272 PHE A O 1
ATOM 2128 N N . PHE A 1 273 ? 10.371 -5.078 -7.495 1.00 95.88 273 PHE A N 1
ATOM 2129 C CA . PHE A 1 273 ? 9.255 -5.043 -6.541 1.00 95.88 273 PHE A CA 1
ATOM 2130 C C . PHE A 1 273 ? 9.211 -6.258 -5.614 1.00 95.88 273 PHE A C 1
ATOM 2132 O O . PHE A 1 273 ? 9.110 -6.102 -4.393 1.00 95.88 273 PHE A O 1
ATOM 2139 N N . VAL A 1 274 ? 9.321 -7.465 -6.171 1.00 97.00 274 VAL A N 1
ATOM 2140 C CA . VAL A 1 274 ? 9.288 -8.709 -5.388 1.00 97.00 274 VAL A CA 1
ATOM 2141 C C . VAL A 1 274 ? 10.530 -8.842 -4.504 1.00 97.00 274 VAL A C 1
ATOM 2143 O O . VAL A 1 274 ? 10.416 -9.243 -3.346 1.00 97.00 274 VAL A O 1
ATOM 2146 N N . VAL A 1 275 ? 11.715 -8.477 -4.999 1.00 94.81 275 VAL A N 1
ATOM 2147 C CA . VAL A 1 275 ? 12.964 -8.522 -4.221 1.00 94.81 275 VAL A CA 1
ATOM 2148 C C . VAL A 1 275 ? 12.915 -7.549 -3.042 1.00 94.81 275 VAL A C 1
ATOM 2150 O O . VAL A 1 275 ? 13.261 -7.941 -1.925 1.00 94.81 275 VAL A O 1
ATOM 2153 N N . GLN A 1 276 ? 12.445 -6.316 -3.250 1.00 94.31 276 GLN A N 1
ATOM 2154 C CA . GLN A 1 276 ? 12.280 -5.339 -2.168 1.00 94.31 276 GLN A CA 1
ATOM 2155 C C . GLN A 1 276 ? 11.277 -5.833 -1.119 1.00 94.31 276 GLN A C 1
ATOM 2157 O O . GLN A 1 276 ? 11.569 -5.790 0.078 1.00 94.31 276 GLN A O 1
ATOM 2162 N N . ALA A 1 277 ? 10.137 -6.378 -1.556 1.00 96.69 277 ALA A N 1
ATOM 2163 C CA . ALA A 1 277 ? 9.127 -6.941 -0.665 1.00 96.69 277 ALA A CA 1
ATOM 2164 C C . ALA A 1 277 ? 9.669 -8.124 0.156 1.00 96.69 277 ALA A C 1
ATOM 2166 O O . ALA A 1 277 ? 9.619 -8.082 1.385 1.00 96.69 277 ALA A O 1
ATOM 2167 N N . ARG A 1 278 ? 10.292 -9.125 -0.484 1.00 96.25 278 ARG A N 1
ATOM 2168 C CA . ARG A 1 278 ? 10.913 -10.275 0.208 1.00 96.25 278 ARG A CA 1
ATOM 2169 C C . ARG A 1 278 ? 11.971 -9.844 1.228 1.00 96.25 278 ARG A C 1
ATOM 2171 O O . ARG A 1 278 ? 12.094 -10.457 2.282 1.00 96.25 278 ARG A O 1
ATOM 2178 N N . ARG A 1 279 ? 12.745 -8.797 0.926 1.00 95.06 279 ARG A N 1
ATOM 2179 C CA . ARG A 1 279 ? 13.849 -8.340 1.784 1.00 95.06 279 ARG A CA 1
ATOM 2180 C C . ARG A 1 279 ? 13.385 -7.542 3.002 1.00 95.06 279 ARG A C 1
ATOM 2182 O O . ARG A 1 279 ? 14.059 -7.569 4.035 1.00 95.06 279 ARG A O 1
ATOM 2189 N N . HIS A 1 280 ? 12.294 -6.793 2.873 1.00 96.19 280 HIS A N 1
ATOM 2190 C CA . HIS A 1 280 ? 11.955 -5.749 3.840 1.00 96.19 280 HIS A CA 1
ATOM 2191 C C . HIS A 1 280 ? 10.565 -5.880 4.460 1.00 96.19 280 HIS A C 1
ATOM 2193 O O . HIS A 1 280 ? 10.393 -5.427 5.587 1.00 96.19 280 HIS A O 1
ATOM 2199 N N . ALA A 1 281 ? 9.587 -6.502 3.800 1.00 95.56 281 ALA A N 1
ATOM 2200 C CA . ALA A 1 281 ? 8.189 -6.403 4.226 1.00 95.56 281 ALA A CA 1
ATOM 2201 C C . ALA A 1 281 ? 7.900 -7.054 5.595 1.00 95.56 281 ALA A C 1
ATOM 2203 O O . ALA A 1 281 ? 6.997 -6.620 6.305 1.00 95.56 281 ALA A O 1
ATOM 2204 N N . GLY A 1 282 ? 8.713 -8.033 6.013 1.00 97.31 282 GLY A N 1
ATOM 2205 C CA . GLY A 1 282 ? 8.627 -8.661 7.338 1.00 97.31 282 GLY A CA 1
ATOM 2206 C C . GLY A 1 282 ? 9.171 -7.823 8.506 1.00 97.31 282 GLY A C 1
ATOM 2207 O O . GLY A 1 282 ? 9.149 -8.306 9.638 1.00 97.31 282 GLY A O 1
ATOM 2208 N N . ARG A 1 283 ? 9.687 -6.612 8.260 1.00 98.06 283 ARG A N 1
ATOM 2209 C CA . ARG A 1 283 ? 10.206 -5.701 9.296 1.00 98.06 283 ARG A CA 1
ATOM 2210 C C . ARG A 1 283 ? 9.083 -4.974 10.042 1.00 98.06 283 ARG A C 1
ATOM 2212 O O . ARG A 1 283 ? 7.958 -4.850 9.542 1.00 98.06 283 ARG A O 1
ATOM 2219 N N . SER A 1 284 ? 9.404 -4.452 11.223 1.00 97.19 284 SER A N 1
ATOM 2220 C CA . SER A 1 284 ? 8.483 -3.604 11.992 1.00 97.19 284 SER A CA 1
ATOM 2221 C C . SER A 1 284 ? 8.140 -2.309 11.246 1.00 97.19 284 SER A C 1
ATOM 2223 O O . SER A 1 284 ? 8.876 -1.869 10.357 1.00 97.19 284 SER A O 1
ATOM 2225 N N . GLN A 1 285 ? 7.020 -1.674 11.596 1.00 94.19 285 GLN A N 1
ATOM 2226 C CA . GLN A 1 285 ? 6.644 -0.373 11.027 1.00 94.19 285 GLN A CA 1
ATOM 2227 C C . GLN A 1 285 ? 7.710 0.702 11.292 1.00 94.19 285 GLN A C 1
ATOM 2229 O O . GLN A 1 285 ? 8.001 1.494 10.397 1.00 94.19 285 GLN A O 1
ATOM 2234 N N . ALA A 1 286 ? 8.340 0.684 12.471 1.00 93.00 286 ALA A N 1
ATOM 2235 C CA . ALA A 1 286 ? 9.395 1.628 12.839 1.00 93.00 286 ALA A CA 1
ATOM 2236 C C . ALA A 1 286 ? 10.660 1.468 11.975 1.00 93.00 286 ALA A C 1
ATOM 2238 O O . ALA A 1 286 ? 11.189 2.448 11.457 1.00 93.00 286 ALA A O 1
ATOM 2239 N N . GLU A 1 287 ? 11.125 0.235 11.749 1.00 94.81 287 GLU A N 1
ATOM 2240 C CA . GLU A 1 287 ? 12.277 -0.019 10.868 1.00 94.81 287 GLU A CA 1
ATOM 2241 C C . GLU A 1 287 ? 11.991 0.378 9.415 1.00 94.81 287 GLU A C 1
ATOM 2243 O O . GLU A 1 287 ? 12.880 0.852 8.705 1.00 94.81 287 GLU A O 1
ATOM 2248 N N . LEU A 1 288 ? 10.755 0.171 8.953 1.00 93.75 288 LEU A N 1
ATOM 2249 C CA . LEU A 1 288 ? 10.339 0.596 7.620 1.00 93.75 288 LEU A CA 1
ATOM 2250 C C . LEU A 1 288 ? 10.244 2.123 7.527 1.00 93.75 288 LEU A C 1
ATOM 2252 O O . LEU A 1 288 ? 10.658 2.671 6.510 1.00 93.75 288 LEU A O 1
ATOM 2256 N N . GLN A 1 289 ? 9.811 2.816 8.585 1.00 90.56 289 GLN A N 1
ATOM 2257 C CA . GLN A 1 289 ? 9.849 4.282 8.654 1.00 90.56 289 GLN A CA 1
ATOM 2258 C C . GLN A 1 289 ? 11.269 4.816 8.523 1.00 90.56 289 GLN A C 1
ATOM 2260 O O . GLN A 1 289 ? 11.526 5.661 7.672 1.00 90.56 289 GLN A O 1
ATOM 2265 N N . GLN A 1 290 ? 12.213 4.260 9.277 1.00 89.94 290 GLN A N 1
ATOM 2266 C CA . GLN A 1 290 ? 13.620 4.652 9.179 1.00 89.94 290 GLN A CA 1
ATOM 2267 C C . GLN A 1 290 ? 14.180 4.428 7.770 1.00 89.94 290 GLN A C 1
ATOM 2269 O O . GLN A 1 290 ? 14.892 5.280 7.241 1.00 89.94 290 GLN A O 1
ATOM 2274 N N . LEU A 1 291 ? 13.833 3.303 7.135 1.00 89.56 291 LEU A N 1
ATOM 2275 C CA . LEU A 1 291 ? 14.249 3.013 5.764 1.00 89.56 291 LEU A CA 1
ATOM 2276 C C . LEU A 1 291 ? 13.680 4.027 4.760 1.00 89.56 291 LEU A C 1
ATOM 2278 O O . LEU A 1 291 ? 14.389 4.418 3.836 1.00 89.56 291 LEU A O 1
ATOM 2282 N N . ARG A 1 292 ? 12.424 4.454 4.936 1.00 87.62 292 ARG A N 1
ATOM 2283 C CA . ARG A 1 292 ? 11.797 5.496 4.108 1.00 87.62 292 ARG A CA 1
ATOM 2284 C C . ARG A 1 292 ? 12.490 6.840 4.289 1.00 87.62 292 ARG A C 1
ATOM 2286 O O . ARG A 1 292 ? 12.881 7.431 3.291 1.00 87.62 292 ARG A O 1
ATOM 2293 N N . ASN A 1 293 ? 12.700 7.274 5.531 1.00 84.75 293 ASN A N 1
ATOM 2294 C CA . ASN A 1 293 ? 13.340 8.559 5.829 1.00 84.75 293 ASN A CA 1
ATOM 2295 C C . ASN A 1 293 ? 14.766 8.598 5.252 1.00 84.75 293 ASN A C 1
ATOM 2297 O O . ASN A 1 293 ? 15.157 9.571 4.619 1.00 84.75 293 ASN A O 1
ATOM 2301 N N . ALA A 1 294 ? 15.521 7.499 5.371 1.00 85.06 294 ALA A N 1
ATOM 2302 C CA . ALA A 1 294 ? 16.857 7.398 4.782 1.00 85.06 294 ALA A CA 1
ATOM 2303 C C . ALA A 1 294 ? 16.847 7.493 3.244 1.00 85.06 294 ALA A C 1
ATOM 2305 O O . ALA A 1 294 ? 17.760 8.067 2.654 1.00 85.06 294 ALA A O 1
ATOM 2306 N N . ARG A 1 295 ? 15.826 6.934 2.582 1.00 83.38 295 ARG A N 1
ATOM 2307 C CA . ARG A 1 295 ? 15.668 7.036 1.122 1.00 83.38 295 ARG A CA 1
ATOM 2308 C C . ARG A 1 295 ? 15.265 8.432 0.681 1.00 83.38 295 ARG A C 1
ATOM 2310 O O . ARG A 1 295 ? 15.780 8.892 -0.328 1.00 83.38 295 ARG A O 1
ATOM 2317 N N . ASP A 1 296 ? 14.358 9.075 1.407 1.00 80.00 296 ASP A N 1
ATOM 2318 C CA . ASP A 1 296 ? 13.914 10.434 1.095 1.00 80.00 296 ASP A CA 1
ATOM 2319 C C . ASP A 1 296 ? 15.081 11.430 1.171 1.00 80.00 296 ASP A C 1
ATOM 2321 O O . ASP A 1 296 ? 15.287 12.218 0.246 1.00 80.00 296 ASP A O 1
ATOM 2325 N N . LEU A 1 297 ? 15.929 11.296 2.198 1.00 79.75 297 LEU A N 1
ATOM 2326 C CA . LEU A 1 297 ? 17.188 12.038 2.306 1.00 79.75 297 LEU A CA 1
ATOM 2327 C C . LEU A 1 297 ? 18.105 11.770 1.103 1.00 79.75 297 LEU A C 1
ATOM 2329 O O . LEU A 1 297 ? 18.526 12.709 0.434 1.00 79.75 297 LEU A O 1
ATOM 2333 N N . ALA A 1 298 ? 18.346 10.498 0.767 1.00 79.19 298 ALA A N 1
ATOM 2334 C CA . ALA A 1 298 ? 19.211 10.134 -0.357 1.00 79.19 298 ALA A CA 1
ATOM 2335 C C . ALA A 1 298 ? 18.681 10.621 -1.722 1.00 79.19 298 ALA A C 1
ATOM 2337 O O . ALA A 1 298 ? 19.467 10.973 -2.595 1.00 79.19 298 ALA A O 1
ATOM 2338 N N . MET A 1 299 ? 17.360 10.640 -1.931 1.00 72.62 299 MET A N 1
ATOM 2339 C CA . MET A 1 299 ? 16.750 11.176 -3.156 1.00 72.62 299 MET A CA 1
ATOM 2340 C C . MET A 1 299 ? 16.830 12.704 -3.219 1.00 72.62 299 MET A C 1
ATOM 2342 O O . MET A 1 299 ? 16.955 13.257 -4.310 1.00 72.62 299 MET A O 1
ATOM 2346 N N . SER A 1 300 ? 16.770 13.377 -2.069 1.00 72.44 300 SER A N 1
ATOM 2347 C CA . SER A 1 300 ? 16.881 14.836 -1.985 1.00 72.44 300 SER A CA 1
ATOM 2348 C C . SER A 1 300 ? 18.310 15.311 -2.268 1.00 72.44 300 SER A C 1
ATOM 2350 O O . SER A 1 300 ? 18.486 16.255 -3.027 1.00 72.44 300 SER A O 1
ATOM 2352 N N . GLU A 1 301 ? 19.328 14.603 -1.766 1.00 72.06 301 GLU A N 1
ATOM 2353 C CA . GLU A 1 301 ? 20.750 14.908 -2.025 1.00 72.06 301 GLU A CA 1
ATOM 2354 C C . GLU A 1 301 ? 21.158 14.755 -3.501 1.00 72.06 301 GLU A C 1
ATOM 2356 O O . GLU A 1 301 ? 22.120 15.369 -3.946 1.00 72.06 301 GLU A O 1
ATOM 2361 N N . VAL A 1 302 ? 20.445 13.929 -4.273 1.00 63.12 302 VAL A N 1
ATOM 2362 C CA . VAL A 1 302 ? 20.699 13.716 -5.712 1.00 63.12 302 VAL A CA 1
ATOM 2363 C C . VAL A 1 302 ? 20.067 14.813 -6.576 1.00 63.12 302 VAL A C 1
ATOM 2365 O O . VAL A 1 302 ? 20.477 15.011 -7.721 1.00 63.12 302 VAL A O 1
ATOM 2368 N N . ALA A 1 303 ? 19.036 15.487 -6.064 1.00 57.16 303 ALA A N 1
ATOM 2369 C CA . ALA A 1 303 ? 18.306 16.521 -6.790 1.00 57.16 303 ALA A CA 1
ATOM 2370 C C . ALA A 1 303 ? 18.972 17.911 -6.714 1.00 57.16 303 ALA A C 1
ATOM 2372 O O . ALA A 1 303 ? 18.580 18.795 -7.482 1.00 57.16 303 ALA A O 1
ATOM 2373 N N . GLU A 1 304 ? 19.951 18.094 -5.820 1.00 48.22 304 GLU A N 1
ATOM 2374 C CA . GLU A 1 304 ? 20.773 19.308 -5.657 1.00 48.22 304 GLU A CA 1
ATOM 2375 C C . GLU A 1 304 ? 22.066 19.270 -6.492 1.00 48.22 304 G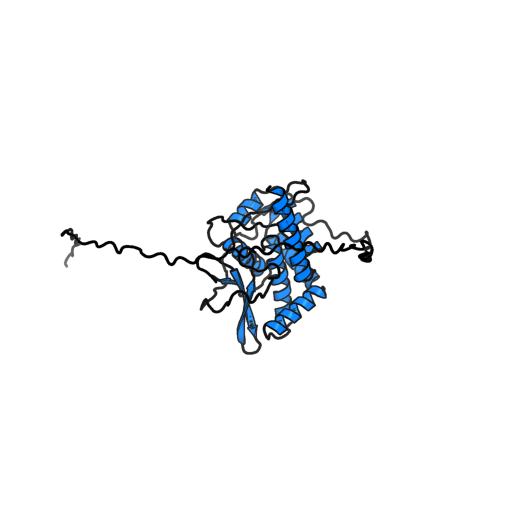LU A C 1
ATOM 2377 O O . GLU A 1 304 ? 22.419 20.333 -7.061 1.00 48.22 304 GLU A O 1
#